Protein AF-A0A8T5MK44-F1 (afdb_monomer)

Sequence (328 aa):
MARIKKEEKKNNTLLLVLVGIMVFGTVAGGLLFQSPQDDQALLTTPPPLTLGPQEEIVTIKHNPSNTTLVTTAGYQTITYDNNSIYIDSNHPLVGSTLIFDIQVTNITRENFTGDMKNMTVEAGDVVEVNYTGRLAGGEVFDTSRHEIAINDSIPKVSWFNMRQLYQPLAFIAGAGMMIQGFDEAARGMKINETKTVEILPEEGYGLHNSSLLQAMPITQSWQKGMELKKYIELTKDAFKGRFGDINITKGAIFNVPGTNFNASIYYDAGDLVVVEMLPGQGDVVRFYEYPWDSTVVSVLPGQINLKHNLESGDVIQFEGLPWNSTVL

Radius of gyration: 31.27 Å; Cα contacts (8 Å, |Δi|>4): 600; chains: 1; bounding box: 87×40×74 Å

Structure (mmCIF, N/CA/C/O backbone):
data_AF-A0A8T5MK44-F1
#
_entry.id   AF-A0A8T5MK44-F1
#
loop_
_atom_site.group_PDB
_atom_site.id
_atom_site.type_symbol
_atom_site.label_atom_id
_atom_site.label_alt_id
_atom_site.label_comp_id
_atom_site.label_asym_id
_atom_site.label_entity_id
_atom_site.label_seq_id
_atom_site.pdbx_PDB_ins_code
_atom_site.Cartn_x
_atom_site.Cartn_y
_atom_site.Cartn_z
_atom_site.occupancy
_atom_site.B_iso_or_equiv
_atom_site.auth_seq_id
_atom_site.auth_comp_id
_atom_site.auth_asym_id
_atom_site.auth_atom_id
_atom_site.pdbx_PDB_model_num
ATOM 1 N N . MET A 1 1 ? -41.333 -13.940 -19.302 1.00 37.53 1 MET A N 1
ATOM 2 C CA . MET A 1 1 ? -40.497 -13.894 -20.522 1.00 37.53 1 MET A CA 1
ATOM 3 C C . MET A 1 1 ? -40.003 -12.470 -20.724 1.00 37.53 1 MET A C 1
ATOM 5 O O . MET A 1 1 ? -40.770 -11.631 -21.168 1.00 37.53 1 MET A O 1
ATOM 9 N N . ALA A 1 2 ? -38.748 -12.194 -20.376 1.00 30.05 2 ALA A N 1
ATOM 10 C CA . ALA A 1 2 ? -38.035 -10.985 -20.779 1.00 30.05 2 ALA A CA 1
ATOM 11 C C . ALA A 1 2 ? -36.562 -11.376 -20.960 1.00 30.05 2 ALA A C 1
ATOM 13 O O . ALA A 1 2 ? -35.968 -12.001 -20.084 1.00 30.05 2 ALA A O 1
ATOM 14 N N . ARG A 1 3 ? -36.042 -11.134 -22.166 1.00 28.48 3 ARG A N 1
ATOM 15 C CA . ARG A 1 3 ? -34.736 -11.587 -22.658 1.00 28.48 3 ARG A CA 1
ATOM 16 C C . ARG A 1 3 ? -33.601 -10.855 -21.942 1.00 28.48 3 ARG A C 1
ATOM 18 O O . ARG A 1 3 ? -33.528 -9.632 -21.997 1.00 28.48 3 ARG A O 1
ATOM 25 N N . ILE A 1 4 ? -32.691 -11.629 -21.360 1.00 29.81 4 ILE A N 1
ATOM 26 C CA . ILE A 1 4 ? -31.394 -11.184 -20.849 1.00 29.81 4 ILE A CA 1
ATOM 27 C C . ILE A 1 4 ? -30.521 -10.807 -22.055 1.00 29.81 4 ILE A C 1
ATOM 29 O O . ILE A 1 4 ? -30.192 -11.665 -22.876 1.00 29.81 4 ILE A O 1
ATOM 33 N N . LYS A 1 5 ? -30.169 -9.523 -22.184 1.00 29.75 5 LYS A N 1
ATOM 34 C CA . LYS A 1 5 ? -29.068 -9.082 -23.046 1.00 29.75 5 LYS A CA 1
ATOM 35 C C . LYS A 1 5 ? -27.764 -9.345 -22.299 1.00 29.75 5 LYS A C 1
ATOM 37 O O . LYS A 1 5 ? -27.553 -8.838 -21.205 1.00 29.75 5 LYS A O 1
ATOM 42 N N . LYS A 1 6 ? -26.929 -10.185 -22.901 1.00 28.94 6 LYS A N 1
ATOM 43 C CA . LYS A 1 6 ? -25.569 -10.501 -22.478 1.00 28.94 6 LYS A CA 1
ATOM 44 C C . LYS A 1 6 ? -24.693 -9.304 -22.859 1.00 28.94 6 LYS A C 1
ATOM 46 O O . LYS A 1 6 ? -24.410 -9.122 -24.038 1.00 28.94 6 LYS A O 1
ATOM 51 N N . GLU A 1 7 ? -24.348 -8.459 -21.894 1.00 27.58 7 GLU A N 1
ATOM 52 C CA . GLU A 1 7 ? -23.297 -7.457 -22.081 1.00 27.58 7 GLU A CA 1
ATOM 53 C C . GLU A 1 7 ? -21.940 -8.168 -22.112 1.00 27.58 7 GLU A C 1
ATOM 55 O O . GLU A 1 7 ? -21.567 -8.906 -21.197 1.00 27.58 7 GLU A O 1
ATOM 60 N N . GLU A 1 8 ? -21.234 -7.995 -23.226 1.00 26.41 8 GLU A N 1
ATOM 61 C CA . GLU A 1 8 ? -19.867 -8.455 -23.424 1.00 26.41 8 GLU A CA 1
ATOM 62 C C . GLU A 1 8 ? -18.912 -7.638 -22.549 1.00 26.41 8 GLU A C 1
ATOM 64 O O . GLU A 1 8 ? -18.738 -6.433 -22.729 1.00 26.41 8 GLU A O 1
ATOM 69 N N . LYS A 1 9 ? -18.244 -8.330 -21.620 1.00 27.92 9 LYS A N 1
ATOM 70 C CA . LYS A 1 9 ? -17.006 -7.878 -20.979 1.00 27.92 9 LYS A CA 1
ATOM 71 C C . LYS A 1 9 ? -15.978 -7.518 -22.060 1.00 27.92 9 LYS A C 1
ATOM 73 O O . LYS A 1 9 ? -15.330 -8.406 -22.610 1.00 27.92 9 LYS A O 1
ATOM 78 N N . LYS A 1 10 ? -15.759 -6.226 -22.311 1.00 28.09 10 LYS A N 1
ATOM 79 C CA . LYS A 1 10 ? -14.493 -5.735 -22.872 1.00 28.09 10 LYS A CA 1
ATOM 80 C C . LYS A 1 10 ? -13.445 -5.712 -21.757 1.00 28.09 10 LYS A C 1
ATOM 82 O O . LYS A 1 10 ? -13.229 -4.689 -21.121 1.00 28.09 10 LYS A O 1
ATOM 87 N N . ASN A 1 11 ? -12.809 -6.857 -21.534 1.00 26.62 11 ASN A N 1
ATOM 88 C CA . ASN A 1 11 ? -11.514 -6.941 -20.865 1.00 26.62 11 ASN A CA 1
ATOM 89 C C . ASN A 1 11 ? -10.448 -7.131 -21.947 1.00 26.62 11 ASN A C 1
ATOM 91 O O . ASN A 1 11 ? -10.512 -8.121 -22.668 1.00 26.62 11 ASN A O 1
ATOM 95 N N . ASN A 1 12 ? -9.514 -6.184 -22.061 1.00 24.98 12 ASN A N 1
ATOM 96 C CA . ASN A 1 12 ? -8.090 -6.431 -22.332 1.00 24.98 12 ASN A CA 1
ATOM 97 C C . ASN A 1 12 ? -7.317 -5.102 -22.263 1.00 24.98 12 ASN A C 1
ATOM 99 O O . ASN A 1 12 ? -6.793 -4.597 -23.250 1.00 24.98 12 ASN A O 1
ATOM 103 N N . THR A 1 13 ? -7.256 -4.537 -21.058 1.00 26.22 13 THR A N 1
ATOM 104 C CA . THR A 1 13 ? -6.128 -3.702 -20.637 1.00 26.22 13 THR A CA 1
ATOM 105 C C . THR A 1 13 ? -5.130 -4.675 -20.023 1.00 26.22 13 THR A C 1
ATOM 107 O O . THR A 1 13 ? -5.439 -5.292 -19.003 1.00 26.22 13 THR A O 1
ATOM 110 N N . LEU A 1 14 ? -3.989 -4.902 -20.677 1.00 23.67 14 LEU A N 1
ATOM 111 C CA . LEU A 1 14 ? -2.951 -5.790 -20.160 1.00 23.67 14 LEU A CA 1
ATOM 112 C C . LEU A 1 14 ? -2.250 -5.078 -18.993 1.00 23.67 14 LEU A C 1
ATOM 114 O O . LEU A 1 14 ? -1.294 -4.335 -19.175 1.00 23.67 14 LEU A O 1
ATOM 118 N N . LEU A 1 15 ? -2.810 -5.261 -17.801 1.00 22.59 15 LEU A N 1
ATOM 119 C CA . LEU A 1 15 ? -2.251 -4.859 -16.521 1.00 22.59 15 LEU A CA 1
ATOM 120 C C . LEU A 1 15 ? -1.328 -5.989 -16.049 1.00 22.59 15 LEU A C 1
ATOM 122 O O . LEU A 1 15 ? -1.809 -7.067 -15.704 1.00 22.59 15 LEU A O 1
ATOM 126 N N . LEU A 1 16 ? -0.018 -5.750 -16.019 1.00 21.80 16 LEU A N 1
ATOM 127 C CA . LEU A 1 16 ? 0.905 -6.553 -15.219 1.00 21.80 16 LEU A CA 1
ATOM 128 C C . LEU A 1 16 ? 1.545 -5.629 -14.181 1.00 21.80 16 LEU A C 1
ATOM 130 O O . LEU A 1 16 ? 2.657 -5.144 -14.343 1.00 21.80 16 LEU A O 1
ATOM 134 N N . VAL A 1 17 ? 0.790 -5.348 -13.120 1.00 22.89 17 VAL A N 1
ATOM 135 C CA . VAL A 1 17 ? 1.335 -4.798 -11.879 1.00 22.89 17 VAL A CA 1
ATOM 136 C C . VAL A 1 17 ? 1.386 -5.952 -10.893 1.00 22.89 17 VAL A C 1
ATOM 138 O O . VAL A 1 17 ? 0.354 -6.394 -10.394 1.00 22.89 17 VAL A O 1
ATOM 141 N N . LEU A 1 18 ? 2.588 -6.451 -10.630 1.00 21.48 18 LEU A N 1
ATOM 142 C CA . LEU A 1 18 ? 2.898 -7.165 -9.401 1.00 21.48 18 LEU A CA 1
ATOM 143 C C . LEU A 1 18 ? 4.346 -6.860 -9.037 1.00 21.48 18 LEU A C 1
ATOM 145 O O . LEU A 1 18 ? 5.271 -7.098 -9.808 1.00 21.48 18 LEU A O 1
ATOM 149 N N . VAL A 1 19 ? 4.470 -6.273 -7.851 1.00 22.73 19 VAL A N 1
ATOM 150 C CA . VAL A 1 19 ? 5.678 -6.006 -7.078 1.00 22.73 19 VAL A CA 1
ATOM 151 C C . VAL A 1 19 ? 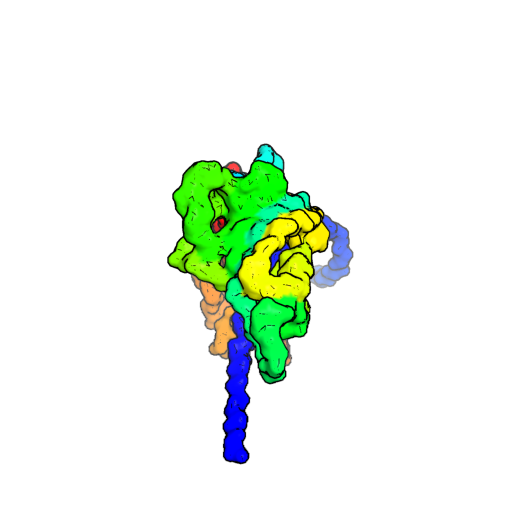6.734 -7.082 -7.326 1.00 22.73 19 VAL A C 1
ATOM 153 O O . VAL A 1 19 ? 6.540 -8.251 -7.004 1.00 22.73 19 VAL A O 1
ATOM 156 N N . GLY A 1 20 ? 7.864 -6.669 -7.885 1.00 23.34 20 GLY A N 1
ATOM 157 C CA . GLY A 1 20 ? 8.993 -7.541 -8.151 1.00 23.34 20 GLY A CA 1
ATOM 158 C C . GLY A 1 20 ? 10.274 -6.741 -8.068 1.00 23.34 20 GLY A C 1
ATOM 159 O O . GLY A 1 20 ? 10.809 -6.313 -9.084 1.00 23.34 20 GLY A O 1
ATOM 160 N N . ILE A 1 21 ? 10.764 -6.549 -6.842 1.00 28.28 21 ILE A N 1
ATOM 161 C CA . ILE A 1 21 ? 12.194 -6.380 -6.588 1.00 28.28 21 ILE A CA 1
ATOM 162 C C . ILE A 1 21 ? 12.906 -7.444 -7.428 1.00 28.28 21 ILE A C 1
ATOM 164 O O . ILE A 1 21 ? 12.779 -8.637 -7.147 1.00 28.28 21 ILE A O 1
ATOM 168 N N . MET A 1 22 ? 13.592 -7.034 -8.495 1.00 24.81 22 MET A N 1
ATOM 169 C CA . MET A 1 22 ? 14.391 -7.962 -9.282 1.00 24.81 22 MET A CA 1
ATOM 170 C C . MET A 1 22 ? 15.581 -8.398 -8.434 1.00 24.81 22 MET A C 1
ATOM 172 O O . MET A 1 22 ? 16.584 -7.704 -8.290 1.00 24.81 22 MET A O 1
ATOM 176 N N . VAL A 1 23 ? 15.431 -9.589 -7.863 1.00 22.73 23 VAL A N 1
ATOM 177 C CA . VAL A 1 23 ? 16.527 -10.475 -7.501 1.00 22.73 23 VAL A CA 1
ATOM 178 C C . VAL A 1 23 ? 17.334 -10.710 -8.779 1.00 22.73 23 VAL A C 1
ATOM 180 O O . VAL A 1 23 ? 16.870 -11.385 -9.697 1.00 22.73 23 VAL A O 1
ATOM 183 N N . PHE A 1 24 ? 18.533 -10.135 -8.861 1.00 28.83 24 PHE A N 1
ATOM 184 C CA . PHE A 1 24 ? 19.489 -10.470 -9.912 1.00 28.83 24 PHE A CA 1
ATOM 185 C C . PHE A 1 24 ? 19.987 -11.900 -9.683 1.00 28.83 24 PHE A C 1
ATOM 187 O O . PHE A 1 24 ? 20.857 -12.155 -8.852 1.00 28.83 24 PHE A O 1
ATOM 194 N N . GLY A 1 25 ? 19.388 -12.844 -10.405 1.00 23.36 25 GLY A N 1
ATOM 195 C CA . GLY A 1 25 ? 19.867 -14.213 -10.524 1.00 23.36 25 GLY A CA 1
ATOM 196 C C . GLY A 1 25 ? 20.946 -14.308 -11.598 1.00 23.36 25 GLY A C 1
ATOM 197 O O . GLY A 1 25 ? 20.678 -14.149 -12.785 1.00 23.36 25 GLY A O 1
ATOM 198 N N . THR A 1 26 ? 22.167 -14.600 -11.168 1.00 28.19 26 THR A N 1
ATOM 199 C CA . THR A 1 26 ? 23.262 -15.138 -11.975 1.00 28.19 26 THR A CA 1
ATOM 200 C C . THR A 1 26 ? 22.808 -16.408 -12.693 1.00 28.19 26 THR A C 1
ATOM 202 O O . THR A 1 26 ? 22.413 -17.355 -12.018 1.00 28.19 26 THR A O 1
ATOM 205 N N . VAL A 1 27 ? 22.961 -16.501 -14.019 1.00 25.61 27 VAL A N 1
ATOM 206 C CA . VAL A 1 27 ? 23.150 -17.804 -14.681 1.00 25.61 27 VAL A CA 1
ATOM 207 C C . VAL A 1 27 ? 24.121 -17.661 -15.852 1.00 25.61 27 VAL A C 1
ATOM 209 O O . VAL A 1 27 ? 23.780 -17.195 -16.935 1.00 25.61 27 VAL A O 1
ATOM 212 N N . ALA A 1 28 ? 25.354 -18.102 -15.609 1.00 27.78 28 ALA A N 1
ATOM 213 C CA . ALA A 1 28 ? 26.248 -18.602 -16.639 1.00 27.78 28 ALA A CA 1
ATOM 214 C C . ALA A 1 28 ? 25.764 -19.997 -17.074 1.00 27.78 28 ALA A C 1
ATOM 216 O O . ALA A 1 28 ? 25.450 -20.828 -16.223 1.00 27.78 28 ALA A O 1
ATOM 217 N N . GLY A 1 29 ? 25.729 -20.276 -18.377 1.00 24.11 29 GLY A N 1
ATOM 218 C CA . GLY A 1 29 ? 25.411 -21.612 -18.890 1.00 24.11 29 GLY A CA 1
ATOM 219 C C . GLY A 1 29 ? 25.114 -21.596 -20.384 1.00 24.11 29 GLY A C 1
ATOM 220 O O . GLY A 1 29 ? 24.000 -21.297 -20.794 1.00 24.11 29 GLY A O 1
ATOM 221 N N . GLY A 1 30 ? 26.137 -21.869 -21.193 1.00 24.28 30 GLY A N 1
ATOM 222 C CA . GLY A 1 30 ? 26.063 -21.810 -22.649 1.00 24.28 30 GLY A CA 1
ATOM 223 C C . GLY A 1 30 ? 25.289 -22.955 -23.301 1.00 24.28 30 GLY A C 1
ATOM 224 O O . GLY A 1 30 ? 25.148 -24.037 -22.742 1.00 24.28 30 GLY A O 1
ATOM 225 N N . LEU A 1 31 ? 24.890 -22.715 -24.549 1.00 25.67 31 LEU A N 1
ATOM 226 C CA . LEU A 1 31 ? 24.680 -23.732 -25.575 1.00 25.67 31 LEU A CA 1
ATOM 227 C C . LEU A 1 31 ? 25.196 -23.155 -26.899 1.00 25.67 31 LEU A C 1
ATOM 229 O O . LEU A 1 31 ? 24.681 -22.165 -27.413 1.00 25.67 31 LEU A O 1
ATOM 233 N N . LEU A 1 32 ? 26.282 -23.753 -27.389 1.00 26.72 32 LEU A N 1
ATOM 234 C CA . LEU A 1 32 ? 26.946 -23.437 -28.650 1.00 26.72 32 LEU A CA 1
ATOM 235 C C . LEU A 1 32 ? 26.115 -23.976 -29.819 1.00 26.72 32 LEU A C 1
ATOM 237 O O . LEU A 1 32 ? 25.867 -25.177 -29.884 1.00 26.72 32 LEU A O 1
ATOM 241 N N . PHE A 1 33 ? 25.786 -23.119 -30.784 1.00 28.41 33 PHE A N 1
ATOM 242 C CA . PHE A 1 33 ? 25.472 -23.540 -32.148 1.00 28.41 33 PHE A CA 1
ATOM 243 C C . PHE A 1 33 ? 26.358 -22.746 -33.113 1.00 28.41 33 PHE A C 1
ATOM 245 O O . PHE A 1 33 ? 26.309 -21.520 -33.157 1.00 28.41 33 PHE A O 1
ATOM 252 N N . GLN A 1 34 ? 27.230 -23.463 -33.827 1.00 25.94 34 GLN A N 1
ATOM 253 C CA . GLN A 1 34 ? 28.143 -22.922 -34.836 1.00 25.94 34 GLN A CA 1
ATOM 254 C C . GLN A 1 34 ? 27.357 -22.481 -36.079 1.00 25.94 34 GLN A C 1
ATOM 256 O O . GLN A 1 34 ? 26.569 -23.266 -36.607 1.00 25.94 34 GLN A O 1
ATOM 261 N N . SER A 1 35 ? 27.607 -21.266 -36.580 1.00 29.44 35 SER A N 1
ATOM 262 C CA . SER A 1 35 ? 27.264 -20.904 -37.961 1.00 29.44 35 SER A CA 1
ATOM 263 C C . SER A 1 35 ? 28.404 -21.302 -38.913 1.00 29.44 35 SER A C 1
ATOM 265 O O . SER A 1 35 ? 29.556 -21.389 -38.474 1.00 29.44 35 SER A O 1
ATOM 267 N N . PRO A 1 36 ? 28.125 -21.548 -40.206 1.00 31.73 36 PRO A N 1
ATOM 268 C CA . PRO A 1 36 ? 29.137 -21.986 -41.162 1.00 31.73 36 PRO A CA 1
ATOM 269 C C . PRO A 1 36 ? 30.132 -20.865 -41.477 1.00 31.73 36 PRO A C 1
ATOM 271 O O . PRO A 1 36 ? 29.754 -19.696 -41.558 1.00 31.73 36 PRO A O 1
ATOM 274 N N . GLN A 1 37 ? 31.395 -21.252 -41.650 1.00 35.59 37 GLN A N 1
ATOM 275 C CA . GLN A 1 37 ? 32.461 -20.395 -42.157 1.00 35.59 37 GLN A CA 1
ATOM 276 C C . GLN A 1 37 ? 32.220 -20.043 -43.623 1.00 35.59 37 GLN A C 1
ATOM 278 O O . GLN A 1 37 ? 31.880 -20.933 -44.394 1.00 35.59 37 GLN A O 1
ATOM 283 N N . ASP A 1 38 ? 32.429 -18.775 -43.973 1.00 30.58 38 ASP A N 1
ATOM 284 C CA . ASP A 1 38 ? 33.263 -18.349 -45.104 1.00 30.58 38 ASP A CA 1
ATOM 285 C C . ASP A 1 38 ? 33.298 -16.814 -45.150 1.00 30.58 38 ASP A C 1
ATOM 287 O O . ASP A 1 38 ? 32.281 -16.171 -45.381 1.00 30.58 38 ASP A O 1
ATOM 291 N N . ASP A 1 39 ? 34.464 -16.233 -44.849 1.00 35.03 39 ASP A N 1
ATOM 292 C CA . ASP A 1 39 ? 35.091 -15.199 -45.685 1.00 35.03 39 ASP A CA 1
ATOM 293 C C . ASP A 1 39 ? 36.430 -14.751 -45.073 1.00 35.03 39 ASP A C 1
ATOM 295 O O . ASP A 1 39 ? 36.519 -14.140 -44.006 1.00 35.03 39 ASP A O 1
ATOM 299 N N . GLN A 1 40 ? 37.511 -15.087 -45.778 1.00 41.12 40 GLN A N 1
ATOM 300 C CA . GLN A 1 40 ? 38.863 -14.592 -45.537 1.00 41.12 40 GLN A CA 1
ATOM 301 C C . GLN A 1 40 ? 38.959 -13.151 -46.057 1.00 41.12 40 GLN A C 1
ATOM 303 O O . GLN A 1 40 ? 39.214 -12.931 -47.240 1.00 41.12 40 GLN A O 1
ATOM 308 N N . ALA A 1 41 ? 38.791 -12.166 -45.175 1.00 36.66 41 ALA A N 1
ATOM 309 C CA . ALA A 1 41 ? 39.053 -10.762 -45.477 1.00 36.66 41 ALA A CA 1
ATOM 310 C C . ALA A 1 41 ? 40.067 -10.167 -44.483 1.00 36.66 41 ALA A C 1
ATOM 312 O O . ALA A 1 41 ? 39.765 -9.933 -43.320 1.00 36.66 41 ALA A O 1
ATOM 313 N N . LEU A 1 42 ? 41.288 -9.970 -44.994 1.00 34.88 42 LEU A N 1
ATOM 314 C CA . LEU A 1 42 ? 42.308 -8.972 -44.639 1.00 34.88 42 LEU A CA 1
ATOM 315 C C . LEU A 1 42 ? 42.459 -8.587 -43.150 1.00 34.88 42 LEU A C 1
ATOM 317 O O . LEU A 1 42 ? 41.696 -7.800 -42.597 1.00 34.88 42 LEU A O 1
ATOM 321 N N . LEU A 1 43 ? 43.567 -9.049 -42.554 1.00 37.06 43 LEU A N 1
ATOM 322 C CA . LEU A 1 43 ? 44.101 -8.603 -41.263 1.00 37.06 43 LEU A CA 1
ATOM 323 C C . LEU A 1 43 ? 44.421 -7.098 -41.267 1.00 37.06 43 LEU A C 1
ATOM 325 O O . LEU A 1 43 ? 45.549 -6.683 -41.531 1.00 37.06 43 LEU A O 1
ATOM 329 N N . THR A 1 44 ? 43.448 -6.279 -40.893 1.00 36.25 44 THR A N 1
ATOM 330 C CA . THR A 1 44 ? 43.719 -5.016 -40.206 1.00 36.25 44 THR A CA 1
ATOM 331 C C . THR A 1 44 ? 43.621 -5.285 -38.714 1.00 36.25 44 THR A C 1
ATOM 333 O O . THR A 1 44 ? 42.642 -5.878 -38.261 1.00 36.25 44 THR A O 1
ATOM 336 N N . THR A 1 45 ? 44.634 -4.889 -37.943 1.00 32.69 45 THR A N 1
ATOM 337 C CA . THR A 1 45 ? 44.584 -4.947 -36.477 1.00 32.69 45 THR A CA 1
ATOM 338 C C . THR A 1 45 ? 43.268 -4.334 -35.998 1.00 32.69 45 THR A C 1
ATOM 340 O O . THR A 1 45 ? 42.977 -3.206 -36.414 1.00 32.69 45 THR A O 1
ATOM 343 N N . PRO A 1 46 ? 42.465 -5.032 -35.172 1.00 39.41 46 PRO A N 1
ATOM 344 C CA . PRO A 1 46 ? 41.253 -4.435 -34.641 1.00 39.41 46 PRO A CA 1
ATOM 345 C C . PRO A 1 46 ? 41.647 -3.148 -33.904 1.00 39.41 46 PRO A C 1
ATOM 347 O O . PRO A 1 46 ? 42.677 -3.139 -33.217 1.00 39.41 46 PRO A O 1
ATOM 350 N N . PRO A 1 47 ? 40.892 -2.048 -34.069 1.00 39.66 47 PRO A N 1
ATOM 351 C CA . PRO A 1 47 ? 41.104 -0.869 -33.246 1.00 39.66 47 PRO A CA 1
ATOM 352 C C . PRO A 1 47 ? 41.062 -1.286 -31.766 1.00 39.66 47 PRO A C 1
ATOM 354 O O . PRO A 1 47 ? 40.394 -2.274 -31.437 1.00 39.66 47 PRO A O 1
ATOM 357 N N . PRO A 1 48 ? 41.777 -0.580 -30.871 1.00 36.72 48 PRO A N 1
ATOM 358 C CA . PRO A 1 48 ? 41.711 -0.875 -29.448 1.00 36.72 48 PRO A CA 1
ATOM 359 C C . PRO A 1 48 ? 40.241 -0.939 -29.043 1.00 36.72 48 PRO A C 1
ATOM 361 O O . PRO A 1 48 ? 39.476 -0.044 -29.407 1.00 36.72 48 PRO A O 1
ATOM 364 N N . LEU A 1 49 ? 39.851 -1.996 -28.330 1.00 37.31 49 LEU A N 1
ATOM 365 C CA . LEU A 1 49 ? 38.550 -2.070 -27.680 1.00 37.31 49 LEU A CA 1
ATOM 366 C C . LEU A 1 49 ? 38.476 -0.892 -26.703 1.00 37.31 49 LEU A C 1
ATOM 368 O O . LEU A 1 49 ? 38.909 -0.984 -25.558 1.00 37.31 49 LEU A O 1
ATOM 372 N N . THR A 1 50 ? 37.970 0.250 -27.163 1.00 44.66 50 THR A N 1
ATOM 373 C CA . THR A 1 50 ? 37.325 1.215 -26.284 1.00 44.66 50 THR A CA 1
ATOM 374 C C . THR A 1 50 ? 36.260 0.422 -25.552 1.00 44.66 50 THR A C 1
ATOM 376 O O . THR A 1 50 ? 35.370 -0.120 -26.212 1.00 44.66 50 THR A O 1
ATOM 379 N N . LEU A 1 51 ? 36.411 0.286 -24.232 1.00 41.66 51 LEU A N 1
ATOM 380 C CA . LEU A 1 51 ? 35.435 -0.353 -23.353 1.00 41.66 51 LEU A CA 1
ATOM 381 C C . LEU A 1 51 ? 34.042 0.088 -23.809 1.00 41.66 51 LEU A C 1
ATOM 383 O O . LEU A 1 51 ? 33.764 1.287 -23.908 1.00 41.66 51 LEU A O 1
ATOM 387 N N . GLY A 1 52 ? 33.225 -0.877 -24.229 1.00 45.81 52 GLY A N 1
ATOM 388 C CA . GLY A 1 52 ? 31.896 -0.573 -24.733 1.00 45.81 52 GLY A CA 1
ATOM 389 C C . GLY A 1 52 ? 31.068 0.130 -23.649 1.00 45.81 52 GLY A C 1
ATOM 390 O O . GLY A 1 52 ? 31.361 -0.007 -22.462 1.00 45.81 52 GLY A O 1
ATOM 391 N N . PRO A 1 53 ? 29.984 0.829 -24.014 1.00 48.34 53 PRO A N 1
ATOM 392 C CA . PRO A 1 53 ? 29.059 1.474 -23.069 1.00 48.34 53 PRO A CA 1
ATOM 393 C C . PRO A 1 53 ? 28.402 0.521 -22.042 1.00 48.34 53 PRO A C 1
ATOM 395 O O . PRO A 1 53 ? 27.621 0.975 -21.213 1.00 48.34 53 PRO A O 1
ATOM 398 N N . GLN A 1 54 ? 28.721 -0.777 -22.087 1.00 52.41 54 GLN A N 1
ATOM 399 C CA . GLN A 1 54 ? 28.237 -1.851 -21.218 1.00 52.41 54 GLN A CA 1
ATOM 400 C C . GLN A 1 54 ? 28.874 -1.886 -19.815 1.00 52.41 54 GLN A C 1
ATOM 402 O O . GLN A 1 54 ? 28.381 -2.623 -18.974 1.00 52.41 54 GLN A O 1
ATOM 407 N N . GLU A 1 55 ? 29.950 -1.137 -19.541 1.00 58.97 55 GLU A N 1
ATOM 408 C CA . GLU A 1 55 ? 30.652 -1.205 -18.238 1.00 58.97 55 GLU A CA 1
ATOM 409 C C . GLU A 1 55 ? 30.412 0.001 -17.314 1.00 58.97 55 GLU A C 1
ATOM 411 O O . GLU A 1 55 ? 30.845 -0.000 -16.160 1.00 58.97 55 GLU A O 1
ATOM 416 N N . GLU A 1 56 ? 29.733 1.050 -17.788 1.00 81.38 56 GLU A N 1
ATOM 417 C CA . GLU A 1 56 ? 29.441 2.219 -16.954 1.00 81.38 56 GLU A CA 1
ATOM 418 C C . GLU A 1 56 ? 28.276 1.890 -16.013 1.00 81.38 56 GLU A C 1
ATOM 420 O O . GLU A 1 56 ? 27.124 1.794 -16.436 1.00 81.38 56 GLU A O 1
ATOM 425 N N . ILE A 1 57 ? 28.581 1.712 -14.728 1.00 88.56 57 ILE A N 1
ATOM 426 C CA . ILE A 1 57 ? 27.581 1.512 -13.679 1.00 88.56 57 ILE A CA 1
ATOM 427 C C . ILE A 1 57 ? 27.187 2.871 -13.115 1.00 88.56 57 ILE A C 1
ATOM 429 O O . ILE A 1 57 ? 28.040 3.650 -12.692 1.00 88.56 57 ILE A O 1
ATOM 433 N N . VAL A 1 58 ? 25.886 3.125 -13.046 1.00 91.75 58 VAL A N 1
ATOM 434 C CA . VAL A 1 58 ? 25.320 4.267 -12.334 1.00 91.75 58 VAL A CA 1
ATOM 435 C C . VAL A 1 58 ? 24.735 3.803 -11.005 1.00 91.75 58 VAL A C 1
ATOM 437 O O . VAL A 1 58 ? 24.108 2.746 -10.926 1.00 91.75 58 VAL A O 1
ATOM 440 N N . THR A 1 59 ? 24.955 4.573 -9.941 1.00 94.94 59 THR A N 1
ATOM 441 C CA . THR A 1 59 ? 24.366 4.277 -8.632 1.00 94.9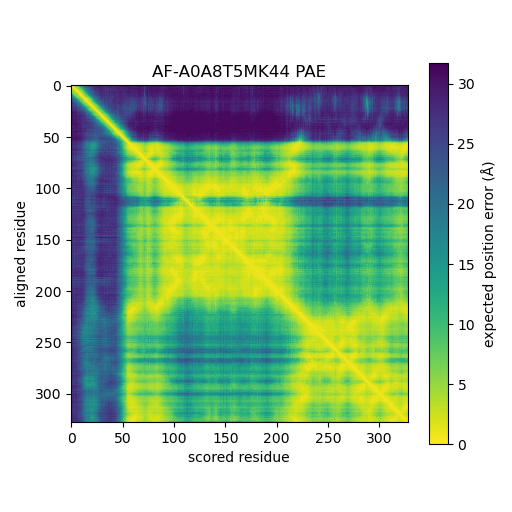4 59 THR A CA 1
ATOM 442 C C . THR A 1 59 ? 23.194 5.209 -8.392 1.00 94.94 59 THR A C 1
ATOM 444 O O . THR A 1 59 ? 23.331 6.421 -8.467 1.00 94.94 59 THR A O 1
ATOM 447 N N . ILE A 1 60 ? 22.035 4.646 -8.082 1.00 95.25 60 ILE A N 1
ATOM 448 C CA . ILE A 1 60 ? 20.833 5.387 -7.715 1.00 95.25 60 ILE A CA 1
ATOM 449 C C . ILE A 1 60 ? 20.614 5.204 -6.219 1.00 95.25 60 ILE A C 1
ATOM 451 O O . ILE A 1 60 ? 20.541 4.076 -5.733 1.00 95.25 60 ILE A O 1
ATOM 455 N N . LYS A 1 61 ? 20.501 6.312 -5.489 1.00 96.62 61 LYS A N 1
ATOM 456 C CA . LYS A 1 61 ? 20.163 6.342 -4.068 1.00 96.62 61 LYS A CA 1
ATOM 457 C C . LYS A 1 61 ? 18.715 6.775 -3.881 1.00 96.62 61 LYS A C 1
ATOM 459 O O . LYS A 1 61 ? 18.344 7.881 -4.252 1.00 96.62 61 LYS A O 1
ATOM 464 N N . HIS A 1 62 ? 17.913 5.927 -3.259 1.00 96.88 62 HIS A N 1
ATOM 465 C CA . HIS A 1 62 ? 16.549 6.233 -2.843 1.00 96.88 62 HIS A CA 1
ATOM 466 C C . HIS A 1 62 ? 16.545 7.202 -1.652 1.00 96.88 62 HIS A C 1
ATOM 468 O O . HIS A 1 62 ? 17.362 7.067 -0.738 1.00 96.88 62 HIS A O 1
ATOM 474 N N . ASN A 1 63 ? 15.608 8.155 -1.635 1.00 96.25 63 ASN A N 1
ATOM 475 C CA . ASN A 1 63 ? 15.466 9.155 -0.570 1.00 96.25 63 ASN A CA 1
ATOM 476 C C . ASN A 1 63 ? 14.106 9.030 0.150 1.00 96.25 63 ASN A C 1
ATOM 478 O O . ASN A 1 63 ? 13.270 9.931 0.035 1.00 96.25 63 ASN A O 1
ATOM 482 N N . PRO A 1 64 ? 13.846 7.916 0.860 1.00 95.44 64 PRO A N 1
ATOM 483 C CA . PRO A 1 64 ? 12.588 7.710 1.570 1.00 95.44 64 PRO A CA 1
ATOM 484 C C . PRO A 1 64 ? 12.420 8.670 2.756 1.00 95.44 64 PRO A C 1
ATOM 486 O O . PRO A 1 64 ? 13.372 9.255 3.275 1.00 95.44 64 PRO A O 1
ATOM 489 N N . SER A 1 65 ? 11.184 8.771 3.233 1.00 93.50 65 SER A N 1
ATOM 490 C CA . SER A 1 65 ? 10.841 9.352 4.528 1.00 93.50 65 SER A CA 1
ATOM 491 C C . SER A 1 65 ? 10.078 8.320 5.355 1.00 93.50 65 SER A C 1
ATOM 493 O O . SER A 1 65 ? 9.378 7.470 4.803 1.00 93.50 65 SER A O 1
ATOM 495 N N . ASN A 1 66 ? 10.214 8.383 6.682 1.00 92.50 66 ASN A N 1
ATOM 496 C CA . ASN A 1 66 ? 9.389 7.555 7.553 1.00 92.50 66 ASN A CA 1
ATOM 497 C C . ASN A 1 66 ? 7.939 8.025 7.422 1.00 92.50 66 ASN A C 1
ATOM 499 O O . ASN A 1 66 ? 7.642 9.184 7.719 1.00 92.50 66 ASN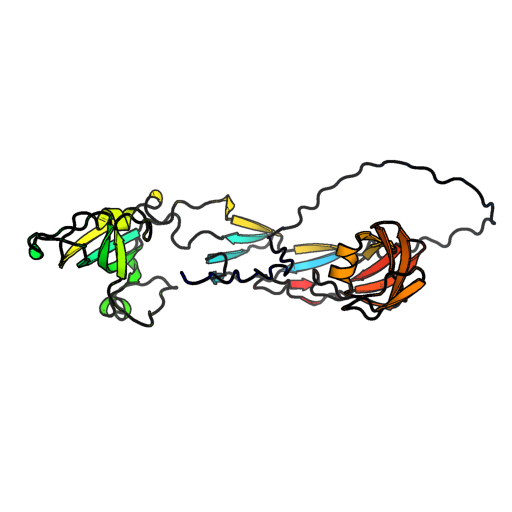 A O 1
ATOM 503 N N . THR A 1 67 ? 7.055 7.155 6.946 1.00 88.94 67 THR A N 1
ATOM 504 C CA . THR A 1 67 ? 5.662 7.517 6.665 1.00 88.94 67 THR A CA 1
ATOM 505 C C . THR A 1 67 ? 4.753 6.295 6.686 1.00 88.94 67 THR A C 1
ATOM 507 O O . THR A 1 67 ? 5.212 5.177 6.469 1.00 88.94 67 THR A O 1
ATOM 510 N N . THR A 1 68 ? 3.456 6.506 6.901 1.00 87.19 68 THR A N 1
ATOM 511 C CA . THR A 1 68 ? 2.423 5.483 6.712 1.00 87.19 68 THR A CA 1
ATOM 512 C C . THR A 1 68 ? 1.441 5.962 5.653 1.00 87.19 68 THR A C 1
ATOM 514 O O . THR A 1 68 ? 0.885 7.056 5.750 1.00 87.19 68 THR 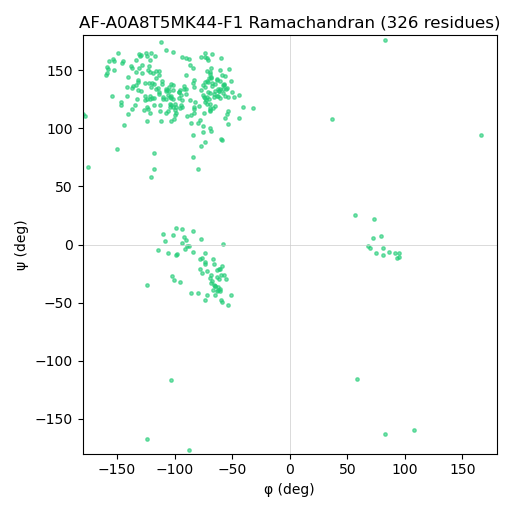A O 1
ATOM 517 N N . LEU A 1 69 ? 1.227 5.137 4.636 1.00 84.69 69 LEU A N 1
ATOM 518 C CA . LEU A 1 69 ? 0.377 5.416 3.488 1.00 84.69 69 LEU A CA 1
ATOM 519 C C . LEU A 1 69 ? -0.827 4.483 3.484 1.00 84.69 69 LEU A C 1
ATOM 521 O O . LEU A 1 69 ? -0.739 3.335 3.915 1.00 84.69 69 LEU A O 1
ATOM 525 N N . VAL A 1 70 ? -1.941 4.968 2.943 1.00 82.44 70 VAL A N 1
ATOM 526 C CA . VAL A 1 70 ? -3.096 4.136 2.598 1.00 82.44 70 VAL A CA 1
ATOM 527 C C . VAL A 1 70 ? -3.117 3.998 1.083 1.00 82.44 70 VAL A C 1
ATOM 529 O O . VAL A 1 70 ? -3.280 4.981 0.364 1.00 82.44 70 VAL A O 1
ATOM 532 N N . THR A 1 71 ? -2.917 2.779 0.601 1.00 76.75 71 THR A N 1
ATOM 533 C CA . THR A 1 71 ? -2.896 2.434 -0.824 1.00 76.75 71 THR A CA 1
ATOM 534 C C . THR A 1 71 ? -4.105 1.567 -1.175 1.00 76.75 71 THR A C 1
ATOM 536 O O . THR A 1 71 ? -4.839 1.111 -0.299 1.00 76.75 71 THR A O 1
ATOM 539 N N . THR A 1 72 ? -4.301 1.271 -2.461 1.00 73.94 72 THR A N 1
ATOM 540 C CA . THR A 1 72 ? -5.292 0.275 -2.903 1.00 73.94 72 THR A CA 1
ATOM 541 C C . THR A 1 72 ? -5.017 -1.131 -2.359 1.00 73.94 72 THR A C 1
ATOM 543 O O . THR A 1 72 ? -5.942 -1.935 -2.285 1.00 73.94 72 THR A O 1
ATOM 546 N N . ALA A 1 73 ? -3.776 -1.422 -1.953 1.00 69.25 73 ALA A N 1
ATOM 547 C CA . ALA A 1 73 ? -3.379 -2.674 -1.312 1.00 69.25 73 ALA A CA 1
ATOM 548 C C . ALA A 1 73 ? -3.517 -2.648 0.226 1.00 69.25 73 ALA A C 1
ATOM 550 O O . ALA A 1 73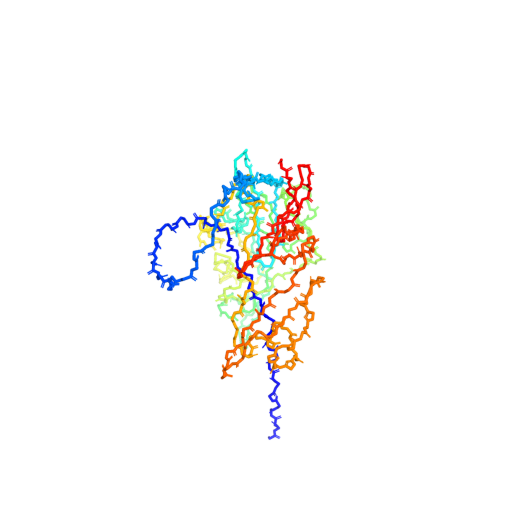 ? -3.244 -3.655 0.873 1.00 69.25 73 ALA A O 1
ATOM 551 N N . GLY A 1 74 ? -3.943 -1.524 0.815 1.00 81.31 74 GLY A N 1
ATOM 552 C CA . GLY A 1 74 ? -4.048 -1.332 2.263 1.00 81.31 74 GLY A CA 1
ATOM 553 C C . GLY A 1 74 ? -2.979 -0.395 2.828 1.00 81.31 74 GLY A C 1
ATOM 554 O O . GLY A 1 74 ? -2.410 0.433 2.108 1.00 81.31 74 GLY A O 1
ATOM 555 N N . TYR A 1 75 ? -2.742 -0.498 4.136 1.00 83.94 75 TYR A N 1
ATOM 556 C CA . TYR A 1 75 ? -1.741 0.304 4.838 1.00 83.94 75 TYR A CA 1
ATOM 557 C C . TYR A 1 75 ? -0.322 -0.130 4.466 1.00 83.94 75 TYR A C 1
ATOM 559 O O . TYR A 1 75 ? -0.046 -1.320 4.365 1.00 83.94 75 TYR A O 1
ATOM 567 N N . GLN A 1 76 ? 0.577 0.837 4.298 1.00 88.50 76 GLN A N 1
ATOM 568 C CA . GLN A 1 76 ? 2.009 0.603 4.128 1.00 88.50 76 GLN A CA 1
ATOM 569 C C . GLN A 1 76 ? 2.797 1.566 5.006 1.00 88.50 76 GLN A C 1
ATOM 571 O O . GLN A 1 76 ? 2.695 2.779 4.834 1.00 88.50 76 GLN A O 1
ATOM 576 N N . THR A 1 77 ? 3.596 1.040 5.925 1.00 90.50 77 THR A N 1
ATOM 577 C CA . THR A 1 77 ? 4.539 1.819 6.725 1.00 90.50 77 THR A CA 1
ATOM 578 C C . THR A 1 77 ? 5.929 1.692 6.131 1.00 90.50 77 THR A C 1
ATOM 580 O O . THR A 1 77 ? 6.475 0.600 6.012 1.00 90.50 77 THR A O 1
ATOM 583 N N . ILE A 1 78 ? 6.504 2.828 5.764 1.00 93.06 78 ILE A N 1
ATOM 584 C CA . ILE A 1 78 ? 7.854 2.931 5.236 1.00 93.06 78 ILE A CA 1
ATOM 585 C C . ILE A 1 78 ? 8.752 3.411 6.359 1.00 93.06 78 ILE A C 1
ATOM 587 O O . ILE A 1 78 ? 8.503 4.451 6.970 1.00 93.06 78 ILE A O 1
ATOM 591 N N . THR A 1 79 ? 9.808 2.652 6.610 1.00 94.88 79 THR A N 1
ATOM 592 C CA . THR A 1 79 ? 10.922 3.067 7.461 1.00 94.88 79 THR A CA 1
ATOM 593 C C . THR A 1 79 ? 12.232 2.813 6.735 1.00 94.88 79 THR A C 1
ATOM 595 O O . THR A 1 79 ? 12.266 2.083 5.746 1.00 94.88 79 THR A O 1
ATOM 598 N N . TYR A 1 80 ? 13.320 3.434 7.171 1.00 96.69 80 TYR A N 1
ATOM 599 C CA . TYR A 1 80 ? 14.619 3.214 6.549 1.00 96.69 80 TYR A CA 1
ATOM 600 C C . TYR A 1 80 ? 15.763 3.443 7.530 1.00 96.69 80 TYR A C 1
ATOM 602 O O . TYR A 1 80 ? 15.626 4.146 8.533 1.00 96.69 80 TYR A O 1
ATOM 610 N N . ASP A 1 81 ? 16.902 2.848 7.205 1.00 94.88 81 ASP A N 1
ATOM 611 C CA . ASP A 1 81 ? 18.190 3.101 7.835 1.00 94.88 81 ASP A CA 1
ATOM 612 C C . ASP A 1 81 ? 19.225 3.505 6.768 1.00 94.88 81 ASP A C 1
ATOM 614 O O . ASP A 1 81 ? 18.885 3.833 5.630 1.00 94.88 81 ASP A O 1
ATOM 618 N N . ASN A 1 82 ? 20.509 3.518 7.126 1.00 92.44 82 ASN A N 1
ATOM 619 C CA . ASN A 1 82 ? 21.577 3.914 6.206 1.00 92.44 82 ASN A CA 1
ATOM 620 C C . ASN A 1 82 ? 21.784 2.950 5.025 1.00 92.44 82 ASN A C 1
ATOM 622 O O . ASN A 1 82 ? 22.526 3.288 4.105 1.00 92.44 82 ASN A O 1
ATOM 626 N N . ASN A 1 83 ? 21.186 1.761 5.061 1.00 93.56 83 ASN A N 1
ATOM 627 C CA . ASN A 1 83 ? 21.443 0.661 4.141 1.00 93.56 83 ASN A CA 1
ATOM 628 C C . ASN A 1 83 ? 20.178 0.168 3.435 1.00 93.56 83 ASN A C 1
ATOM 630 O O . ASN A 1 83 ? 20.256 -0.232 2.272 1.00 93.56 83 ASN A O 1
ATOM 634 N N . SER A 1 84 ? 19.037 0.184 4.121 1.00 95.94 84 SER A N 1
ATOM 635 C CA . SER A 1 84 ? 17.806 -0.454 3.661 1.00 95.94 84 SER A CA 1
ATOM 636 C C . SER A 1 84 ? 16.577 0.413 3.895 1.00 95.94 84 SER A C 1
ATOM 638 O O . SER A 1 84 ? 16.502 1.200 4.835 1.00 95.94 84 SER A O 1
ATOM 640 N N . ILE A 1 85 ? 15.588 0.203 3.036 1.00 96.06 85 ILE A N 1
ATOM 641 C CA . ILE A 1 85 ? 14.218 0.683 3.166 1.00 96.06 85 ILE A CA 1
ATOM 642 C C . ILE A 1 85 ? 13.356 -0.526 3.502 1.00 96.06 85 ILE A C 1
ATOM 644 O O . ILE A 1 85 ? 13.452 -1.559 2.836 1.00 96.06 85 ILE A O 1
ATOM 648 N N . TYR A 1 86 ? 12.510 -0.382 4.508 1.00 94.56 86 TYR A N 1
ATOM 649 C CA . TYR A 1 86 ? 11.552 -1.379 4.947 1.00 94.56 86 TYR A CA 1
ATOM 650 C C . TYR A 1 86 ? 10.150 -0.893 4.604 1.00 94.56 86 TYR A C 1
ATOM 652 O O . TYR A 1 86 ? 9.756 0.206 4.993 1.00 94.56 86 TYR A O 1
ATOM 660 N N . ILE A 1 87 ? 9.408 -1.720 3.880 1.00 92.69 87 ILE A N 1
ATOM 661 C CA . ILE A 1 87 ? 8.012 -1.499 3.525 1.00 92.69 87 ILE A CA 1
ATOM 662 C C . ILE A 1 87 ? 7.207 -2.554 4.274 1.00 92.69 87 ILE A C 1
ATOM 664 O O . ILE A 1 87 ? 7.249 -3.737 3.938 1.00 92.69 87 ILE A O 1
ATOM 668 N N . ASP A 1 88 ? 6.507 -2.125 5.314 1.00 92.50 88 ASP A N 1
ATOM 669 C CA . ASP A 1 88 ? 5.652 -2.972 6.132 1.00 92.50 88 ASP A CA 1
ATOM 670 C C . ASP A 1 88 ? 4.190 -2.794 5.709 1.00 92.50 88 ASP A C 1
ATOM 672 O O . ASP A 1 88 ? 3.606 -1.731 5.911 1.00 92.50 88 ASP A O 1
ATOM 676 N N . SER A 1 89 ? 3.600 -3.829 5.110 1.00 91.75 89 SER A N 1
ATOM 677 C CA . SER A 1 89 ? 2.195 -3.823 4.671 1.00 91.75 89 SER A CA 1
ATOM 678 C C . SER A 1 89 ? 1.225 -4.404 5.709 1.00 91.75 89 SER A C 1
ATOM 680 O O . SER A 1 89 ? 0.082 -4.728 5.384 1.00 91.75 89 SER A O 1
ATOM 682 N N . ASN A 1 90 ? 1.666 -4.596 6.955 1.00 91.19 90 ASN A N 1
ATOM 683 C CA . ASN A 1 90 ? 0.783 -5.015 8.035 1.00 91.19 90 ASN A CA 1
ATOM 684 C C . ASN A 1 90 ? -0.218 -3.906 8.404 1.00 91.19 90 ASN A C 1
ATOM 686 O O . ASN A 1 90 ? 0.050 -2.708 8.282 1.00 91.19 90 ASN A O 1
ATOM 690 N N . HIS A 1 91 ? -1.384 -4.310 8.916 1.00 87.75 91 HIS A N 1
ATOM 691 C CA . HIS A 1 91 ? -2.337 -3.364 9.490 1.00 87.75 91 HIS A CA 1
ATOM 692 C C . HIS A 1 91 ? -1.692 -2.617 10.683 1.00 87.75 91 HIS A C 1
ATOM 694 O O . HIS A 1 91 ? -1.026 -3.258 11.491 1.00 87.75 91 HIS A O 1
ATOM 700 N N . PRO A 1 92 ? -1.919 -1.305 10.888 1.00 86.81 92 PRO A N 1
ATOM 701 C CA . PRO A 1 92 ? -1.268 -0.545 11.967 1.00 86.81 92 PRO A CA 1
ATOM 702 C C . PRO A 1 92 ? -1.533 -1.063 13.390 1.00 86.81 92 PRO A C 1
ATOM 704 O O . PRO A 1 92 ? -0.815 -0.716 14.320 1.00 86.81 92 PRO A O 1
ATOM 707 N N . LEU A 1 93 ? -2.583 -1.872 13.560 1.00 91.81 93 LEU A N 1
ATOM 708 C CA . LEU A 1 93 ? -2.992 -2.472 14.834 1.00 91.81 93 LEU A CA 1
ATOM 709 C C . LEU A 1 93 ? -2.577 -3.951 14.986 1.00 91.81 93 LEU A C 1
ATOM 711 O O . LEU A 1 93 ? -3.017 -4.592 15.940 1.00 91.81 93 LEU A O 1
ATOM 715 N N . VAL A 1 94 ? -1.770 -4.524 14.076 1.00 92.50 94 VAL A N 1
ATOM 716 C CA . VAL A 1 94 ? -1.266 -5.901 14.268 1.00 92.50 94 VAL A CA 1
ATOM 717 C C . VAL A 1 94 ? -0.460 -6.014 15.563 1.00 92.50 94 VAL A C 1
ATOM 719 O O . VAL A 1 94 ? 0.217 -5.074 15.979 1.00 92.50 94 VAL A O 1
ATOM 722 N N . GLY A 1 95 ? -0.537 -7.170 16.220 1.00 93.50 95 GLY A N 1
ATOM 723 C CA . GLY A 1 95 ? 0.176 -7.446 17.471 1.00 93.50 95 GLY A CA 1
ATOM 724 C C . GLY A 1 95 ? -0.310 -6.643 18.683 1.00 93.50 95 GLY A C 1
ATOM 725 O O . GLY A 1 95 ? 0.206 -6.843 19.779 1.00 93.50 95 GLY A O 1
ATOM 726 N N . SER A 1 96 ? -1.293 -5.755 18.513 1.00 94.75 96 SER A N 1
ATOM 727 C CA . SER A 1 96 ? -1.825 -4.926 19.592 1.00 94.75 96 SER A CA 1
ATOM 728 C C . SER A 1 96 ? -3.013 -5.598 20.270 1.00 94.75 96 SER A C 1
ATOM 730 O O . SER A 1 96 ? -3.941 -6.049 19.600 1.00 94.75 96 SER A O 1
ATOM 732 N N . THR A 1 97 ? -3.016 -5.597 21.601 1.00 96.38 97 THR A N 1
ATOM 733 C CA . THR A 1 97 ? -4.230 -5.845 22.384 1.00 96.38 97 THR A CA 1
ATOM 734 C C . THR A 1 97 ? -5.119 -4.607 22.333 1.00 96.38 97 THR A C 1
ATOM 736 O O . THR A 1 97 ? -4.662 -3.491 22.610 1.00 96.38 97 THR A O 1
ATOM 739 N N . LEU A 1 98 ? -6.388 -4.800 21.983 1.00 98.06 98 LEU A N 1
ATOM 740 C CA . LEU A 1 98 ? -7.363 -3.727 21.815 1.00 98.06 98 LEU A CA 1
ATOM 741 C C . LEU A 1 98 ? -8.418 -3.788 22.913 1.00 98.06 98 LEU A C 1
ATOM 743 O O . LEU A 1 98 ? -8.903 -4.857 23.263 1.00 98.06 98 LEU A O 1
ATOM 747 N N . ILE A 1 99 ? -8.821 -2.629 23.417 1.00 98.38 99 ILE A N 1
ATOM 748 C CA . ILE A 1 99 ? -9.901 -2.505 24.392 1.00 98.38 99 ILE A CA 1
ATOM 749 C C . ILE A 1 99 ? -11.063 -1.790 23.718 1.00 98.38 99 ILE A C 1
ATOM 751 O O . ILE A 1 99 ? -10.925 -0.638 23.303 1.00 98.38 99 ILE A O 1
ATOM 755 N N . PHE A 1 100 ? -12.217 -2.443 23.646 1.00 98.50 100 PHE A N 1
ATOM 756 C CA . PHE A 1 100 ? -13.435 -1.850 23.104 1.00 98.50 100 PHE A CA 1
ATOM 757 C C . PHE A 1 100 ? -14.489 -1.673 24.183 1.00 98.50 100 PHE A C 1
ATOM 759 O O . PHE A 1 100 ? -14.844 -2.635 24.854 1.00 98.50 100 PHE A O 1
ATOM 766 N N . ASP A 1 101 ? -15.049 -0.468 24.283 1.00 98.44 101 ASP A N 1
ATOM 767 C CA . ASP A 1 101 ? -16.402 -0.304 24.816 1.00 98.44 101 ASP A CA 1
ATOM 768 C C . ASP A 1 101 ? -17.378 -0.486 23.663 1.00 98.44 101 ASP A C 1
ATOM 770 O O . ASP A 1 101 ? -17.278 0.229 22.666 1.00 98.44 101 ASP A O 1
ATOM 774 N N . ILE A 1 102 ? -18.321 -1.409 23.804 1.00 98.50 102 ILE A N 1
ATOM 775 C CA . ILE A 1 102 ? -19.363 -1.695 22.820 1.00 98.50 102 ILE A CA 1
ATOM 776 C C . ILE A 1 102 ? -20.703 -1.474 23.505 1.00 98.50 102 ILE A C 1
ATOM 778 O O . ILE A 1 102 ? -20.949 -2.032 24.570 1.00 98.50 102 ILE A O 1
ATOM 782 N N . GLN A 1 103 ? -21.572 -0.671 22.905 1.00 98.50 103 GLN A N 1
ATOM 783 C CA . GLN A 1 103 ? -22.942 -0.465 23.351 1.00 98.50 103 GLN A CA 1
ATOM 784 C C . GLN A 1 103 ? -23.899 -0.793 22.211 1.00 98.50 103 GLN A C 1
ATOM 786 O O . GLN A 1 103 ? -23.892 -0.097 21.199 1.00 98.50 103 GLN A O 1
ATOM 791 N N . VAL A 1 104 ? -24.765 -1.789 22.388 1.00 98.12 104 VAL A N 1
ATOM 792 C CA . VAL A 1 104 ? -25.796 -2.111 21.388 1.00 98.12 104 VAL A CA 1
ATOM 793 C C . VAL A 1 104 ? -26.889 -1.050 21.428 1.00 98.12 104 VAL A C 1
ATOM 795 O O . VAL A 1 104 ? -27.509 -0.829 22.466 1.00 98.12 104 VAL A O 1
ATOM 798 N N . THR A 1 105 ? -27.142 -0.393 20.300 1.00 97.56 105 THR A N 1
ATOM 799 C CA . THR A 1 105 ? -28.194 0.624 20.166 1.00 97.56 105 THR A CA 1
ATOM 800 C C . THR A 1 105 ? -29.441 0.074 19.490 1.00 97.56 105 THR A C 1
ATOM 802 O O . THR A 1 105 ? -30.540 0.523 19.807 1.00 97.56 105 THR A O 1
ATOM 805 N N . ASN A 1 106 ? -29.291 -0.904 18.595 1.00 97.00 106 ASN A N 1
ATOM 806 C CA . ASN A 1 106 ? -30.405 -1.521 17.883 1.00 97.00 106 ASN A CA 1
ATOM 807 C C . ASN A 1 106 ? -30.081 -2.966 17.474 1.00 97.00 106 ASN A C 1
ATOM 809 O O . ASN A 1 106 ? -28.925 -3.294 17.205 1.00 97.00 106 ASN A O 1
ATOM 813 N N . ILE A 1 107 ? -31.113 -3.809 17.396 1.00 97.19 107 ILE A N 1
ATOM 814 C CA . ILE A 1 107 ? -31.041 -5.168 16.847 1.00 97.19 107 ILE A CA 1
ATOM 815 C C . ILE A 1 107 ? -32.222 -5.338 15.892 1.00 97.19 107 ILE A C 1
ATOM 817 O O . ILE A 1 107 ? -33.374 -5.144 16.280 1.00 97.19 107 ILE A O 1
ATOM 821 N N . THR A 1 108 ? -31.940 -5.717 14.648 1.00 95.50 108 THR A N 1
ATOM 822 C CA . THR A 1 108 ? -32.950 -5.998 13.625 1.00 95.50 108 THR A CA 1
ATOM 823 C C . THR A 1 108 ? -32.844 -7.456 13.186 1.00 95.50 108 THR A C 1
ATOM 825 O O . THR A 1 108 ? -31.817 -7.878 12.657 1.00 95.50 108 THR A O 1
ATOM 828 N N . ARG A 1 109 ? -33.934 -8.209 13.377 1.00 94.12 109 ARG A N 1
ATOM 829 C CA . ARG A 1 109 ? -34.088 -9.612 12.965 1.00 94.12 109 ARG A CA 1
ATOM 830 C C . ARG A 1 109 ? -35.406 -9.795 12.231 1.00 94.12 109 ARG A C 1
ATOM 832 O O . ARG A 1 109 ? -36.453 -9.349 12.706 1.00 94.12 109 ARG A O 1
ATOM 839 N N . GLU A 1 110 ? -35.373 -10.475 11.092 1.00 88.38 110 GLU A N 1
ATOM 840 C CA . GLU A 1 110 ? -36.594 -10.781 10.348 1.00 88.38 110 GLU A CA 1
ATOM 841 C C . GLU A 1 110 ? -37.512 -11.723 11.139 1.00 88.38 110 GLU A C 1
ATOM 843 O O . GLU A 1 110 ? -37.065 -12.701 11.738 1.00 88.38 110 GLU A O 1
ATOM 848 N N . ASN A 1 111 ? -38.818 -11.440 11.110 1.00 86.62 111 ASN A N 1
ATOM 849 C CA . ASN A 1 111 ? -39.870 -12.261 11.724 1.00 86.62 111 ASN A CA 1
ATOM 850 C C . ASN A 1 111 ? -39.709 -12.516 13.235 1.00 86.62 111 ASN A C 1
ATOM 852 O O . ASN A 1 111 ? -40.227 -13.507 13.753 1.00 86.62 111 ASN A O 1
ATOM 856 N N . PHE A 1 112 ? -39.024 -11.633 13.967 1.00 85.19 112 PHE A N 1
ATOM 857 C CA . PHE A 1 112 ? -38.945 -11.747 15.420 1.00 85.19 112 PHE A CA 1
ATOM 858 C C . PHE A 1 112 ? -40.308 -11.454 16.068 1.00 85.19 112 PHE A C 1
ATOM 860 O O . PHE A 1 112 ? -40.868 -10.372 15.913 1.00 85.19 112 PHE A O 1
ATOM 867 N N . THR A 1 113 ? -40.843 -12.425 16.812 1.00 83.31 113 THR A N 1
ATOM 868 C CA . THR A 1 113 ? -42.136 -12.321 17.518 1.00 83.31 113 THR A CA 1
ATOM 869 C C . THR A 1 113 ? -41.985 -12.245 19.042 1.00 83.31 113 THR A C 1
ATOM 871 O O . THR A 1 113 ? -42.971 -12.389 19.764 1.00 83.31 113 THR A O 1
ATOM 874 N N . GLY A 1 114 ? -40.754 -12.101 19.545 1.00 83.38 114 GLY A N 1
ATOM 875 C CA . GLY A 1 114 ? -40.449 -12.049 20.974 1.00 83.38 114 GLY A CA 1
ATOM 876 C C . GLY A 1 114 ? -40.533 -10.642 21.572 1.00 83.38 114 GLY A C 1
ATOM 877 O O . GLY A 1 114 ? -40.865 -9.666 20.903 1.00 83.38 114 GLY A O 1
ATOM 878 N N . ASP A 1 115 ? -40.204 -10.529 22.860 1.00 85.62 115 ASP A N 1
ATOM 879 C CA . ASP A 1 115 ? -40.097 -9.236 23.539 1.00 85.62 115 ASP A CA 1
ATOM 880 C C . ASP A 1 115 ? -38.810 -8.509 23.124 1.00 85.62 115 ASP A C 1
ATOM 882 O O . ASP A 1 115 ? -37.706 -8.925 23.480 1.00 85.62 115 ASP A O 1
ATOM 886 N N . MET A 1 116 ? -38.965 -7.387 22.417 1.00 81.75 116 MET A N 1
ATOM 887 C CA . MET A 1 116 ? -37.863 -6.537 21.952 1.00 81.75 116 MET A CA 1
ATOM 888 C C . MET A 1 116 ? -36.934 -6.079 23.086 1.00 81.75 116 MET A C 1
ATOM 890 O O . MET A 1 116 ? -35.742 -5.899 22.859 1.00 81.75 116 MET A O 1
ATOM 894 N N . LYS A 1 117 ? -37.433 -5.917 24.323 1.00 79.50 117 LYS A N 1
ATOM 895 C CA . LYS A 1 117 ? -36.591 -5.509 25.465 1.00 79.50 117 LYS A CA 1
ATOM 896 C C . LYS A 1 117 ? -35.645 -6.606 25.944 1.00 79.50 117 LYS A C 1
ATOM 898 O O . LYS A 1 117 ? -34.653 -6.313 26.606 1.00 79.50 117 LYS A O 1
ATOM 903 N N . ASN A 1 118 ? -35.970 -7.860 25.648 1.00 86.62 118 ASN A N 1
ATOM 904 C CA . ASN A 1 118 ? -35.182 -9.026 26.028 1.00 86.62 118 ASN A CA 1
ATOM 905 C C . ASN A 1 118 ? -34.469 -9.671 24.843 1.00 86.62 118 ASN A C 1
ATOM 907 O O . ASN A 1 118 ? -33.795 -10.682 25.030 1.00 86.62 118 ASN A O 1
ATOM 911 N N . MET A 1 119 ? -34.598 -9.079 23.656 1.00 93.25 119 MET A N 1
ATOM 912 C CA . MET A 1 119 ? -33.879 -9.503 22.471 1.00 93.25 119 MET A CA 1
ATOM 913 C C . MET A 1 119 ? -32.372 -9.368 22.695 1.00 93.25 119 MET A C 1
ATOM 915 O O . MET A 1 119 ? -31.884 -8.339 23.168 1.00 93.25 119 MET A O 1
ATOM 919 N N . THR A 1 120 ? -31.654 -10.431 22.357 1.00 96.56 120 THR A N 1
ATOM 920 C CA . THR A 1 120 ? -30.197 -10.507 22.407 1.00 96.56 120 THR A CA 1
ATOM 921 C C . THR A 1 120 ? -29.646 -10.707 21.009 1.00 96.56 120 THR A C 1
ATOM 923 O O . THR A 1 120 ? -30.285 -11.371 20.192 1.00 96.56 120 THR A O 1
ATOM 926 N N . VAL A 1 121 ? -28.449 -10.185 20.763 1.00 97.50 121 VAL A N 1
ATOM 927 C CA . VAL A 1 121 ? -27.745 -10.353 19.488 1.00 97.50 121 VAL A CA 1
ATOM 928 C C . VAL A 1 121 ? -27.474 -11.834 19.207 1.00 97.50 121 VAL A C 1
ATOM 930 O O . VAL A 1 121 ? -26.835 -12.517 20.014 1.00 97.50 121 VAL A O 1
ATOM 933 N N . GLU A 1 122 ? -27.905 -12.310 18.041 1.00 96.88 122 GLU A N 1
ATOM 934 C CA . GLU A 1 122 ? -27.595 -13.631 17.484 1.00 96.88 122 GLU A CA 1
ATOM 935 C C . GLU A 1 122 ? -26.961 -13.503 16.092 1.00 96.88 122 GLU A C 1
ATOM 937 O O . GLU A 1 122 ? -27.048 -12.466 15.436 1.00 96.88 122 GLU A O 1
ATOM 942 N N . ALA A 1 123 ? -26.307 -14.572 15.630 1.00 96.75 123 ALA A N 1
ATOM 943 C CA . ALA A 1 123 ? -25.716 -14.594 14.296 1.00 96.75 123 ALA A CA 1
ATOM 944 C C . ALA A 1 123 ? -26.792 -14.395 13.213 1.00 96.75 123 ALA A C 1
ATOM 946 O O . ALA A 1 123 ? -27.840 -15.039 13.244 1.00 96.75 123 ALA A O 1
ATOM 947 N N . GLY A 1 124 ? -26.507 -13.526 12.243 1.00 96.44 124 GLY A N 1
ATOM 948 C CA . GLY A 1 124 ? -27.432 -13.127 11.182 1.00 96.44 124 GLY A CA 1
ATOM 949 C C . GLY A 1 124 ? -28.254 -11.872 11.488 1.00 96.44 124 GLY A C 1
ATOM 950 O O . GLY A 1 124 ? -28.850 -11.320 10.564 1.00 96.44 124 GLY A O 1
ATOM 951 N N . ASP A 1 125 ? -28.256 -11.381 12.730 1.00 97.56 125 ASP A N 1
ATOM 952 C CA . ASP A 1 125 ? -28.891 -10.104 13.058 1.00 97.56 125 ASP A CA 1
ATOM 953 C C . ASP A 1 125 ? -28.136 -8.934 12.439 1.00 97.56 125 ASP A C 1
ATOM 955 O O . ASP A 1 125 ? -26.904 -8.909 12.439 1.00 97.56 125 ASP A O 1
ATOM 959 N N . VAL A 1 126 ? -28.876 -7.912 12.006 1.00 97.69 126 VAL A N 1
ATOM 960 C CA . VAL A 1 126 ? -28.295 -6.587 11.778 1.00 97.69 126 VAL A CA 1
ATOM 961 C C . VAL A 1 126 ? -28.249 -5.869 13.123 1.00 97.69 126 VAL A C 1
ATOM 963 O O . VAL A 1 126 ? -29.287 -5.609 13.735 1.00 97.69 126 VAL A O 1
ATOM 966 N N . VAL A 1 127 ? -27.044 -5.554 13.585 1.00 97.62 127 VAL A N 1
ATOM 967 C CA . VAL A 1 127 ? -26.788 -4.927 14.882 1.00 97.62 127 VAL A CA 1
ATOM 968 C C . VAL A 1 127 ? -26.216 -3.542 14.655 1.00 97.62 127 VAL A C 1
ATOM 970 O O . VAL A 1 127 ? -25.299 -3.376 13.854 1.00 97.62 127 VAL A O 1
ATOM 973 N N . GLU A 1 128 ? -26.724 -2.559 15.389 1.00 98.38 128 GLU A N 1
ATOM 974 C CA . GLU A 1 128 ? -26.116 -1.236 15.475 1.00 98.38 128 GLU A CA 1
ATOM 975 C C . GLU A 1 128 ? -25.455 -1.062 16.837 1.00 98.38 128 GLU A C 1
ATOM 977 O O . GLU A 1 128 ? -26.060 -1.360 17.874 1.00 98.38 128 GLU A O 1
ATOM 982 N N . VAL A 1 129 ? -24.220 -0.562 16.841 1.00 98.44 129 VAL A N 1
ATOM 983 C CA . VAL A 1 129 ? -23.453 -0.335 18.065 1.00 98.44 129 VAL A CA 1
ATOM 984 C C . VAL A 1 129 ? -22.825 1.048 18.100 1.00 98.44 129 VAL A C 1
ATOM 986 O O . VAL A 1 129 ? -22.255 1.523 17.119 1.00 98.44 129 VAL A O 1
ATOM 989 N N . ASN A 1 130 ? -22.851 1.674 19.272 1.00 98.62 130 ASN A N 1
ATOM 990 C CA . ASN A 1 130 ? -21.867 2.690 19.598 1.00 98.62 130 ASN A CA 1
ATOM 991 C C . ASN A 1 130 ? -20.606 2.024 20.138 1.00 98.62 130 ASN A C 1
ATOM 993 O O . ASN A 1 130 ? -20.704 1.102 20.944 1.00 98.62 130 ASN A O 1
ATOM 997 N N . TYR A 1 131 ? -19.431 2.503 19.739 1.00 98.50 131 TYR A N 1
ATOM 998 C CA . TYR A 1 131 ? -18.179 1.941 20.225 1.00 98.50 131 TYR A CA 1
ATOM 999 C C . TYR A 1 131 ? -17.068 2.971 20.406 1.00 98.50 131 TYR A C 1
ATOM 1001 O O . TYR A 1 131 ? -17.051 4.033 19.778 1.00 98.50 131 TYR A O 1
ATOM 1009 N N . THR A 1 132 ? -16.104 2.605 21.245 1.00 98.62 132 THR A N 1
ATOM 1010 C CA . THR A 1 132 ? -14.816 3.288 21.385 1.00 98.62 132 THR A CA 1
ATOM 1011 C C . THR A 1 132 ? -13.721 2.236 21.477 1.00 98.62 132 THR A C 1
ATOM 1013 O O . THR A 1 132 ? -13.709 1.458 22.427 1.00 98.62 132 THR A O 1
ATOM 1016 N N . GLY A 1 133 ? -12.817 2.219 20.498 1.00 98.25 133 GLY A N 1
ATOM 1017 C CA . GLY A 1 133 ? -11.636 1.359 20.471 1.00 98.25 133 GLY A CA 1
ATOM 1018 C C . GLY A 1 133 ? -10.403 2.089 21.001 1.00 98.25 133 GLY A C 1
ATOM 1019 O O . GLY A 1 133 ? -10.117 3.224 20.602 1.00 98.25 133 GLY A O 1
ATOM 1020 N N . ARG A 1 134 ? -9.675 1.439 21.911 1.00 98.06 134 ARG A N 1
ATOM 1021 C CA . ARG A 1 134 ? -8.463 1.951 22.561 1.00 98.06 134 ARG A CA 1
ATOM 1022 C C . ARG A 1 134 ? -7.328 0.937 22.524 1.00 98.06 134 ARG A C 1
ATOM 1024 O O . ARG A 1 134 ? -7.569 -0.267 22.525 1.00 98.06 134 ARG A O 1
ATOM 1031 N N . LEU A 1 135 ? -6.096 1.431 22.526 1.00 97.56 135 LEU A N 1
ATOM 1032 C CA . LEU A 1 135 ? -4.920 0.615 22.829 1.00 97.56 135 LEU A CA 1
ATOM 1033 C C . LEU A 1 135 ? -4.867 0.310 24.335 1.00 97.56 135 LEU A C 1
ATOM 1035 O O . LEU A 1 135 ? -5.517 0.988 25.133 1.00 97.56 135 LEU A O 1
ATOM 1039 N N . ALA A 1 136 ? -4.056 -0.669 24.742 1.00 93.69 136 ALA A N 1
ATOM 1040 C CA . ALA A 1 136 ? -3.855 -1.004 26.158 1.00 93.69 136 ALA A CA 1
ATOM 1041 C C . ALA A 1 136 ? -3.359 0.186 27.015 1.00 93.69 136 ALA A C 1
ATOM 1043 O O . ALA A 1 136 ? -3.641 0.240 28.210 1.00 93.69 136 ALA A O 1
ATOM 1044 N N . GLY A 1 137 ? -2.670 1.161 26.407 1.00 93.56 137 GLY A N 1
ATOM 1045 C CA . GLY A 1 137 ? -2.255 2.416 27.052 1.00 93.56 137 GLY A CA 1
ATOM 1046 C C . GLY A 1 137 ? -3.391 3.422 27.292 1.00 93.56 137 GLY A C 1
ATOM 1047 O O . GLY A 1 137 ? -3.202 4.415 27.994 1.00 93.56 137 GLY A O 1
ATOM 1048 N N . GLY A 1 138 ? -4.591 3.150 26.768 1.00 95.50 138 GLY A N 1
ATOM 1049 C CA . GLY A 1 138 ? -5.786 3.979 26.910 1.00 95.50 138 GLY A CA 1
ATOM 1050 C C . GLY A 1 138 ? -6.022 4.955 25.757 1.00 95.50 138 GLY A C 1
ATOM 1051 O O . GLY A 1 138 ? -7.092 5.566 25.706 1.00 95.50 138 GLY A O 1
ATOM 1052 N N . GLU A 1 139 ? -5.084 5.093 24.815 1.00 97.94 139 GLU A N 1
ATOM 1053 C CA . GLU A 1 139 ? -5.245 5.968 23.655 1.00 97.94 139 GLU A CA 1
ATOM 1054 C C . GLU A 1 139 ? -6.358 5.472 22.730 1.00 97.94 139 GLU A C 1
ATOM 1056 O O . GLU A 1 139 ? -6.350 4.327 22.273 1.00 97.94 139 GLU A O 1
ATOM 1061 N N . VAL A 1 140 ? -7.310 6.351 22.415 1.00 98.38 140 VAL A N 1
ATOM 1062 C CA . VAL A 1 140 ? -8.382 6.078 21.453 1.00 98.38 140 VAL A CA 1
ATOM 1063 C C . VAL A 1 140 ? -7.812 6.092 20.039 1.00 98.38 140 VAL A C 1
ATOM 1065 O O . VAL A 1 140 ? -7.208 7.083 19.618 1.00 98.38 140 VAL A O 1
ATOM 1068 N N . PHE A 1 141 ? -8.041 5.010 19.294 1.00 96.25 141 PHE A N 1
ATOM 1069 C CA . PHE A 1 141 ? -7.708 4.936 17.869 1.00 96.25 141 PHE A CA 1
ATOM 1070 C C . PHE A 1 141 ? -8.929 5.116 16.966 1.00 96.25 141 PHE A C 1
ATOM 1072 O O . PHE A 1 141 ? -8.780 5.599 15.848 1.00 96.25 141 PHE A O 1
ATOM 1079 N N . ASP A 1 142 ? -10.128 4.775 17.446 1.00 97.06 142 ASP A N 1
ATOM 1080 C CA . ASP A 1 142 ? -11.369 4.945 16.693 1.00 97.06 142 ASP A CA 1
ATOM 1081 C C . ASP A 1 142 ? -12.595 4.998 17.620 1.00 97.06 142 ASP A C 1
ATOM 1083 O O . ASP A 1 142 ? -12.606 4.418 18.708 1.00 97.06 142 ASP A O 1
ATOM 1087 N N . THR A 1 143 ? -13.645 5.702 17.203 1.00 98.31 143 THR A N 1
ATOM 1088 C CA . THR A 1 143 ? -14.909 5.778 17.945 1.00 98.31 143 THR A CA 1
ATOM 1089 C C . THR A 1 143 ? -16.071 6.200 17.050 1.00 98.31 143 THR A C 1
ATOM 1091 O O . THR A 1 143 ? -15.920 7.040 16.162 1.00 98.31 143 THR A O 1
ATOM 1094 N N . SER A 1 144 ? -17.262 5.665 17.323 1.00 98.19 144 SER A N 1
ATOM 1095 C CA . SER A 1 144 ? -18.517 6.151 16.735 1.00 98.19 144 SER A CA 1
ATOM 1096 C C . SER A 1 144 ? -19.115 7.345 17.491 1.00 98.19 144 SER A C 1
ATOM 1098 O O . SER A 1 144 ? -20.102 7.921 17.038 1.00 98.19 144 SER A O 1
ATOM 1100 N N . ARG A 1 145 ? -18.540 7.721 18.641 1.00 98.25 145 ARG A N 1
ATOM 1101 C CA . ARG A 1 145 ? -19.080 8.716 19.573 1.00 98.25 145 ARG A CA 1
ATOM 1102 C C . ARG A 1 145 ? -18.417 10.077 19.399 1.00 98.25 145 ARG A C 1
ATOM 1104 O O . ARG A 1 145 ? -17.227 10.243 19.677 1.00 98.25 145 ARG A O 1
ATOM 1111 N N . HIS A 1 146 ? -19.199 11.071 18.982 1.00 98.12 146 HIS A N 1
ATOM 1112 C CA . HIS A 1 146 ? -18.694 12.423 18.739 1.00 98.12 146 HIS A CA 1
ATOM 1113 C C . HIS A 1 146 ? -18.104 13.051 20.007 1.00 98.12 146 HIS A C 1
ATOM 1115 O O . HIS A 1 146 ? -17.040 13.662 19.961 1.00 98.12 146 HIS A O 1
ATOM 1121 N N . GLU A 1 147 ? -18.753 12.835 21.151 1.00 98.06 147 GLU A N 1
ATOM 1122 C CA . GLU A 1 147 ? -18.350 13.354 22.456 1.00 98.06 147 GLU A CA 1
ATOM 1123 C C . GLU A 1 147 ? -16.994 12.816 22.933 1.00 98.06 147 GLU A C 1
ATOM 1125 O O . GLU A 1 147 ? -16.287 13.507 23.659 1.00 98.06 147 GLU A O 1
ATOM 1130 N N . ILE A 1 148 ? -16.596 11.616 22.501 1.00 98.12 148 ILE A N 1
ATOM 1131 C CA . ILE A 1 148 ? -15.266 11.056 22.779 1.00 98.12 148 ILE A CA 1
ATOM 1132 C C . ILE A 1 148 ? -14.229 11.666 21.831 1.00 98.12 148 ILE A C 1
ATOM 1134 O O . ILE A 1 148 ? -13.123 12.028 22.247 1.00 98.12 148 ILE A O 1
ATOM 1138 N N . ALA A 1 149 ? -14.599 11.814 20.558 1.00 97.81 149 ALA A N 1
ATOM 1139 C CA . ALA A 1 149 ? -13.720 12.335 19.523 1.00 97.81 149 ALA A CA 1
ATOM 1140 C C . ALA A 1 149 ? -13.310 13.798 19.751 1.00 97.81 149 ALA A C 1
ATOM 1142 O O . ALA A 1 149 ? -12.167 14.143 19.480 1.00 97.81 149 ALA A O 1
ATOM 1143 N N . ILE A 1 150 ? -14.194 14.645 20.286 1.00 97.69 150 ILE A N 1
ATOM 1144 C CA . ILE A 1 150 ? -13.887 16.066 20.551 1.00 97.69 150 ILE A CA 1
ATOM 1145 C C . ILE A 1 150 ? -13.318 16.334 21.951 1.00 97.69 150 ILE A C 1
ATOM 1147 O O . ILE A 1 150 ? -13.016 17.475 22.283 1.00 97.69 150 ILE A O 1
ATOM 1151 N N . ASN A 1 151 ? -13.224 15.316 22.810 1.00 97.88 151 ASN A N 1
ATOM 1152 C CA . ASN A 1 151 ? -12.764 15.505 24.181 1.00 97.88 151 ASN A CA 1
ATOM 1153 C C . ASN A 1 151 ? -11.234 15.444 24.260 1.00 97.88 151 ASN A C 1
ATOM 1155 O O . ASN A 1 151 ? -10.651 14.359 24.231 1.00 97.88 151 ASN A O 1
ATOM 1159 N N . ASP A 1 152 ? -10.593 16.600 24.415 1.00 96.19 152 ASP A N 1
ATOM 1160 C CA . ASP A 1 152 ? -9.132 16.737 24.504 1.00 96.19 152 ASP A CA 1
ATOM 1161 C C . ASP A 1 152 ? -8.517 16.094 25.758 1.00 96.19 152 ASP A C 1
ATOM 1163 O O . ASP A 1 152 ? -7.317 15.839 25.798 1.00 96.19 152 ASP A O 1
ATOM 1167 N N . SER A 1 153 ? -9.325 15.786 26.779 1.00 97.56 153 SER A N 1
ATOM 1168 C CA . SER A 1 153 ? -8.849 15.070 27.973 1.00 97.56 153 SER A CA 1
ATOM 1169 C C . SER A 1 153 ? -8.695 13.563 27.743 1.00 97.56 153 SER A C 1
ATOM 1171 O O . SER A 1 153 ? -8.109 12.877 28.577 1.00 97.56 153 SER A O 1
ATOM 1173 N N . ILE A 1 154 ? -9.233 13.031 26.639 1.00 97.56 154 ILE A N 1
ATOM 1174 C CA . ILE A 1 154 ? -9.098 11.619 26.270 1.00 97.56 154 ILE A CA 1
ATOM 1175 C C . ILE A 1 154 ? -7.918 11.483 25.303 1.00 97.56 154 ILE A C 1
ATOM 1177 O O . ILE A 1 154 ? -8.002 12.032 24.194 1.00 97.56 154 ILE A O 1
ATOM 1181 N N . PRO A 1 155 ? -6.853 10.742 25.673 1.00 97.44 155 PRO A N 1
ATOM 1182 C CA . PRO A 1 155 ? -5.695 10.571 24.812 1.00 97.44 155 PRO A CA 1
ATOM 1183 C C . PRO A 1 155 ? -6.094 9.846 23.528 1.00 97.44 155 PRO A C 1
ATOM 1185 O O . PRO A 1 155 ? -6.931 8.941 23.531 1.00 97.44 155 PRO A O 1
ATOM 1188 N N . LYS A 1 156 ? -5.494 10.263 22.418 1.00 97.62 156 LYS A N 1
ATOM 1189 C CA . LYS A 1 156 ? -5.735 9.723 21.081 1.00 97.62 156 LYS A CA 1
ATOM 1190 C C . LYS A 1 156 ? -4.403 9.356 20.458 1.00 97.62 156 LYS A C 1
ATOM 1192 O O . LYS A 1 156 ? -3.399 10.020 20.713 1.00 97.62 156 LYS A O 1
ATOM 1197 N N . VAL A 1 157 ? -4.405 8.320 19.629 1.00 94.12 157 VAL A N 1
ATOM 1198 C CA . VAL A 1 157 ? -3.240 8.004 18.796 1.00 94.12 157 VAL A CA 1
ATOM 1199 C C . VAL A 1 157 ? -2.940 9.180 17.861 1.00 94.12 157 VAL A C 1
ATOM 1201 O O . VAL A 1 157 ? -3.849 9.905 17.454 1.00 94.12 157 VAL A O 1
ATOM 1204 N N . SER A 1 158 ? -1.672 9.378 17.497 1.00 89.56 158 SER A N 1
ATOM 1205 C CA . SER A 1 158 ? -1.252 10.522 16.668 1.00 89.56 158 SER A CA 1
ATOM 1206 C C . SER A 1 158 ? -1.893 10.540 15.275 1.00 89.56 158 SER A C 1
ATOM 1208 O O . SER A 1 158 ? -1.977 11.594 14.652 1.00 89.56 158 SER A O 1
ATOM 1210 N N . TRP A 1 159 ? -2.375 9.388 14.804 1.00 85.56 159 TRP A N 1
ATOM 1211 C CA . TRP A 1 159 ? -3.100 9.211 13.544 1.00 85.56 159 TRP A CA 1
ATOM 1212 C C . TRP A 1 159 ? -4.630 9.161 13.706 1.00 85.56 159 TRP A C 1
ATOM 1214 O O . TRP A 1 159 ? -5.330 8.741 12.780 1.00 85.56 159 TRP A O 1
ATOM 1224 N N . PHE A 1 160 ? -5.177 9.553 14.862 1.00 93.25 160 PHE A N 1
ATOM 1225 C CA . PHE A 1 160 ? -6.624 9.669 15.035 1.00 93.25 160 PHE A CA 1
ATOM 1226 C C . PHE A 1 160 ? -7.167 10.746 14.093 1.00 93.25 160 PHE A C 1
ATOM 1228 O O . PHE A 1 160 ? -6.701 11.884 14.099 1.00 93.25 160 PHE A O 1
ATOM 1235 N N . ASN A 1 161 ? -8.181 10.395 13.307 1.00 90.81 161 ASN A N 1
ATOM 1236 C CA . ASN A 1 161 ? -8.811 11.311 12.367 1.00 90.81 161 ASN A CA 1
ATOM 1237 C C . ASN A 1 161 ? -10.280 11.516 12.720 1.00 90.81 161 ASN A C 1
ATOM 1239 O O . ASN A 1 161 ? -11.005 10.566 13.018 1.00 90.81 161 ASN A O 1
ATOM 1243 N N . MET A 1 162 ? -10.732 12.768 12.636 1.00 95.38 162 MET A N 1
ATOM 1244 C CA . MET A 1 162 ? -12.140 13.093 12.827 1.00 95.38 162 MET A CA 1
ATOM 1245 C C . MET A 1 162 ? -12.979 12.476 11.708 1.00 95.38 162 MET A C 1
ATOM 1247 O O . MET A 1 162 ? -12.707 12.673 10.523 1.00 95.38 162 MET A O 1
ATOM 1251 N N . ARG A 1 163 ? -14.040 11.762 12.086 1.00 93.69 163 ARG A N 1
ATOM 1252 C CA . ARG A 1 163 ? -15.030 11.261 11.131 1.00 93.69 163 ARG A CA 1
ATOM 1253 C C . ARG A 1 163 ? -15.833 12.416 10.547 1.00 93.69 163 ARG A C 1
ATOM 1255 O O . ARG A 1 163 ? -16.122 13.394 11.234 1.00 93.69 163 ARG A O 1
ATOM 1262 N N . GLN A 1 164 ? -16.264 12.254 9.298 1.00 93.69 164 GLN A N 1
ATOM 1263 C CA . GLN A 1 164 ? -17.230 13.168 8.681 1.00 93.69 164 GLN A CA 1
ATOM 1264 C C . GLN A 1 164 ? -18.596 13.101 9.376 1.00 93.69 164 GLN A C 1
ATOM 1266 O O . GLN A 1 164 ? -19.275 14.116 9.499 1.00 93.69 164 GLN A O 1
ATOM 1271 N N . LEU A 1 165 ? -18.986 11.908 9.840 1.00 94.56 165 LEU A N 1
ATOM 1272 C CA . LEU A 1 165 ? -20.240 11.661 10.542 1.00 94.56 165 LEU A CA 1
ATOM 1273 C C . LEU A 1 165 ? -20.031 10.650 11.675 1.00 94.56 165 LEU A C 1
ATOM 1275 O O . LEU A 1 165 ? -19.387 9.615 11.488 1.00 94.56 165 LEU A O 1
ATOM 1279 N N . TYR A 1 166 ? -20.605 10.956 12.837 1.00 97.69 166 TYR A N 1
ATOM 1280 C CA . TYR A 1 166 ? -20.619 10.099 14.019 1.00 97.69 166 TYR A CA 1
ATOM 1281 C C . TYR A 1 166 ? -22.024 9.528 14.203 1.00 97.69 166 TYR A C 1
ATOM 1283 O O . TYR A 1 166 ? -22.971 10.269 14.459 1.00 97.69 166 TYR A O 1
ATOM 1291 N N . GLN A 1 167 ? -22.151 8.218 14.026 1.00 97.25 167 GLN A N 1
ATOM 1292 C CA . GLN A 1 167 ? -23.393 7.461 14.167 1.00 97.25 167 GLN A CA 1
ATOM 1293 C C . GLN A 1 167 ? -23.059 6.012 14.543 1.00 97.25 167 GLN A C 1
ATOM 1295 O O . GLN A 1 167 ? -21.928 5.584 14.277 1.00 97.25 167 GLN A O 1
ATOM 1300 N N . PRO A 1 168 ? -24.007 5.254 15.124 1.00 98.00 168 PRO A N 1
ATOM 1301 C CA . PRO A 1 168 ? -23.807 3.839 15.399 1.00 98.00 168 PRO A CA 1
ATOM 1302 C C . PRO A 1 168 ? -23.315 3.071 14.167 1.00 98.00 168 PRO A C 1
ATOM 1304 O O . PRO A 1 168 ? -23.744 3.318 13.038 1.00 98.00 168 PRO A O 1
ATOM 1307 N N . LEU A 1 169 ? -22.393 2.141 14.393 1.00 97.56 169 LEU A N 1
ATOM 1308 C CA . LEU A 1 169 ? -21.885 1.239 13.371 1.00 97.56 169 LEU A CA 1
ATOM 1309 C C . LEU A 1 169 ? -22.853 0.071 13.205 1.00 97.56 169 LEU A C 1
ATOM 1311 O O . LEU A 1 169 ? -23.110 -0.644 14.169 1.00 97.56 169 LEU A O 1
ATOM 1315 N N . ALA A 1 170 ? -23.348 -0.128 11.985 1.00 97.56 170 ALA A N 1
ATOM 1316 C CA . ALA A 1 170 ? -24.187 -1.264 11.630 1.00 97.56 170 ALA A CA 1
ATOM 1317 C C . ALA A 1 170 ? -23.352 -2.400 11.023 1.00 97.56 170 ALA A C 1
ATOM 1319 O O . ALA A 1 170 ? -22.555 -2.162 10.113 1.00 97.56 170 ALA A O 1
ATOM 1320 N N . PHE A 1 171 ? -23.559 -3.632 11.483 1.00 97.75 171 PHE A N 1
ATOM 1321 C CA . PHE A 1 171 ? -22.948 -4.835 10.910 1.00 97.75 171 PHE A CA 1
ATOM 1322 C C . PHE A 1 171 ? -23.862 -6.053 11.082 1.00 97.75 171 PHE A C 1
ATOM 1324 O O . PHE A 1 171 ? -24.817 -6.016 11.858 1.00 97.75 171 PHE A O 1
ATOM 1331 N N . ILE A 1 172 ? -23.578 -7.131 10.347 1.00 97.88 172 ILE A N 1
ATOM 1332 C CA . ILE A 1 172 ? -24.275 -8.411 10.514 1.00 97.88 172 ILE A CA 1
ATOM 1333 C C . ILE A 1 172 ? -23.465 -9.277 11.478 1.00 97.88 172 ILE A C 1
ATOM 1335 O O . ILE A 1 172 ? -22.318 -9.623 11.180 1.00 97.88 172 ILE A O 1
ATOM 1339 N N . ALA A 1 173 ? -24.054 -9.633 12.617 1.00 97.75 173 ALA A N 1
ATOM 1340 C CA . ALA A 1 173 ? -23.385 -10.454 13.621 1.00 97.75 173 ALA A CA 1
ATOM 1341 C C . ALA A 1 173 ? -23.045 -11.844 13.060 1.00 97.75 173 ALA A C 1
ATOM 1343 O O . ALA A 1 173 ? -23.874 -12.499 12.423 1.00 97.75 173 ALA A O 1
ATOM 1344 N N . GLY A 1 174 ? -21.819 -12.307 13.288 1.00 96.38 174 GLY A N 1
ATOM 1345 C CA . GLY A 1 174 ? -21.299 -13.583 12.800 1.00 96.38 174 GLY A CA 1
ATOM 1346 C C . GLY A 1 174 ? -20.999 -13.637 11.298 1.00 96.38 174 GLY A C 1
ATOM 1347 O O . GLY A 1 174 ? -20.665 -14.710 10.799 1.00 96.38 174 GLY A O 1
ATOM 1348 N N . ALA A 1 175 ? -21.110 -12.526 10.560 1.00 96.81 175 ALA A N 1
ATOM 1349 C CA . ALA A 1 175 ? -20.842 -12.495 9.118 1.00 96.81 175 ALA A CA 1
ATOM 1350 C C . ALA A 1 175 ? -19.365 -12.238 8.763 1.00 96.81 175 ALA A C 1
ATOM 1352 O O . ALA A 1 175 ? -19.025 -12.192 7.581 1.00 96.81 175 ALA A O 1
ATOM 1353 N N . GLY A 1 176 ? -18.489 -12.038 9.758 1.00 94.62 176 GLY A N 1
ATOM 1354 C CA . GLY A 1 176 ? -17.069 -11.740 9.533 1.00 94.62 176 GLY A CA 1
ATOM 1355 C C . GLY A 1 176 ? -16.807 -10.322 9.013 1.00 94.62 176 GLY A C 1
ATOM 1356 O O . GLY A 1 176 ? -15.781 -10.070 8.389 1.00 94.62 176 GLY A O 1
ATOM 1357 N N . MET A 1 177 ? -17.745 -9.394 9.238 1.00 95.38 177 MET A N 1
ATOM 1358 C CA . MET A 1 177 ? -17.588 -7.974 8.885 1.00 95.38 177 MET A CA 1
ATOM 1359 C C . MET A 1 177 ? -16.717 -7.205 9.886 1.00 95.38 177 MET A C 1
ATOM 1361 O O . MET A 1 177 ? -16.198 -6.140 9.560 1.00 95.38 177 MET A O 1
ATOM 1365 N N . MET A 1 178 ? -16.588 -7.734 11.102 1.00 96.19 178 MET A N 1
ATOM 1366 C CA . MET A 1 178 ? -15.815 -7.165 12.201 1.00 96.19 178 MET A CA 1
ATOM 1367 C C . MET A 1 178 ? -14.678 -8.119 12.574 1.00 96.19 178 MET A C 1
ATOM 1369 O O . MET A 1 178 ? -14.728 -9.306 12.251 1.00 96.19 178 MET A O 1
ATOM 1373 N N . ILE A 1 179 ? -13.668 -7.609 13.285 1.00 96.75 179 ILE A N 1
ATOM 1374 C CA . ILE A 1 179 ? -12.658 -8.466 13.922 1.00 96.75 179 ILE A CA 1
ATOM 1375 C C . ILE A 1 179 ? -13.341 -9.471 14.858 1.00 96.75 179 ILE A C 1
ATOM 1377 O O . ILE A 1 179 ? -14.355 -9.145 15.486 1.00 96.75 179 ILE A O 1
ATOM 1381 N N . GLN A 1 180 ? -12.786 -10.679 14.948 1.00 97.56 180 GLN A N 1
ATOM 1382 C CA . GLN A 1 180 ? -13.429 -11.815 15.608 1.00 97.56 180 GLN A CA 1
ATOM 1383 C C . GLN A 1 180 ? -13.854 -11.479 17.042 1.00 97.56 180 GLN A C 1
ATOM 1385 O O . GLN A 1 180 ? -15.028 -11.615 17.374 1.00 97.56 180 GLN A O 1
ATOM 1390 N N . GLY A 1 181 ? -12.947 -10.952 17.869 1.00 97.62 181 GLY A N 1
ATOM 1391 C CA . GLY A 1 181 ? -13.248 -10.642 19.269 1.00 97.62 181 GLY A CA 1
ATOM 1392 C C . GLY A 1 181 ? -14.358 -9.598 19.444 1.00 97.62 181 GLY A C 1
ATOM 1393 O O . GLY A 1 181 ? -15.116 -9.660 20.409 1.00 97.62 181 GLY A O 1
ATOM 1394 N N . PHE A 1 182 ? -14.517 -8.669 18.493 1.00 98.25 182 PHE A N 1
ATOM 1395 C CA . PHE A 1 182 ? -15.567 -7.647 18.546 1.00 98.25 182 PHE A CA 1
ATOM 1396 C C . PHE A 1 182 ? -16.935 -8.259 18.243 1.00 98.25 182 PHE A C 1
ATOM 1398 O O . PHE A 1 182 ? -17.898 -8.022 18.973 1.00 98.25 182 PHE A O 1
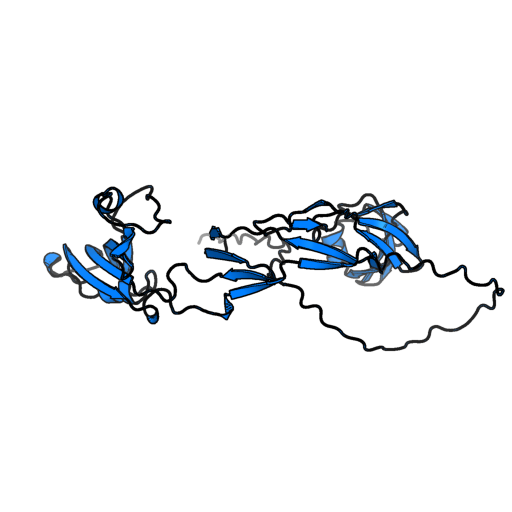ATOM 1405 N N . ASP A 1 183 ? -17.011 -9.052 17.170 1.00 97.62 183 ASP A N 1
ATOM 1406 C CA . ASP A 1 183 ? -18.232 -9.759 16.776 1.00 97.62 183 ASP A CA 1
ATOM 1407 C C . ASP A 1 183 ? -18.677 -10.700 17.907 1.00 97.62 183 ASP A C 1
ATOM 1409 O O . ASP A 1 183 ? -19.813 -10.652 18.382 1.00 97.62 183 ASP A O 1
ATOM 1413 N N . GLU A 1 184 ? -17.736 -11.479 18.447 1.00 97.69 184 GLU A N 1
ATOM 1414 C CA . GLU A 1 184 ? -18.006 -12.398 19.546 1.00 97.69 184 GLU A CA 1
ATOM 1415 C C . GLU A 1 184 ? -18.460 -11.695 20.827 1.00 97.69 184 GLU A C 1
ATOM 1417 O O . GLU A 1 184 ? -19.385 -12.181 21.481 1.00 97.69 184 GLU A O 1
ATOM 1422 N N . ALA A 1 185 ? -17.873 -10.544 21.164 1.00 97.50 185 ALA A N 1
ATOM 1423 C CA . ALA A 1 185 ? -18.263 -9.764 22.333 1.00 97.50 185 ALA A CA 1
ATOM 1424 C C . ALA A 1 185 ? -19.687 -9.204 22.229 1.00 97.50 185 ALA A C 1
ATOM 1426 O O . ALA A 1 185 ? -20.387 -9.141 23.247 1.00 97.50 185 ALA A O 1
ATOM 1427 N N . ALA A 1 186 ? -20.113 -8.819 21.021 1.00 97.38 186 ALA A N 1
ATOM 1428 C CA . ALA A 1 186 ? -21.455 -8.311 20.761 1.00 97.38 186 ALA A CA 1
ATOM 1429 C C . ALA A 1 186 ? -22.532 -9.400 20.897 1.00 97.38 186 ALA A C 1
ATOM 1431 O O . ALA A 1 186 ? -23.663 -9.097 21.283 1.00 97.38 186 ALA A O 1
ATOM 1432 N N . ARG A 1 187 ? -22.198 -10.673 20.634 1.00 96.75 187 ARG A N 1
ATOM 1433 C CA . ARG A 1 187 ? -23.150 -11.787 20.769 1.00 96.75 187 ARG A CA 1
ATOM 1434 C C . ARG A 1 187 ? -23.729 -11.869 22.182 1.00 96.75 187 ARG A C 1
ATOM 1436 O O . ARG A 1 187 ? -23.033 -11.722 23.188 1.00 96.75 187 ARG A O 1
ATOM 1443 N N . GLY A 1 188 ? -25.034 -12.119 22.254 1.00 96.69 188 GLY A N 1
ATOM 1444 C CA . GLY A 1 188 ? -25.771 -12.231 23.510 1.00 96.69 188 GLY A CA 1
ATOM 1445 C C . GLY A 1 188 ? -26.050 -10.903 24.223 1.00 96.69 188 GLY A C 1
ATOM 1446 O O . GLY A 1 188 ? -26.805 -10.913 25.193 1.00 96.69 188 GLY A O 1
ATOM 1447 N N . MET A 1 189 ? -25.498 -9.774 23.762 1.00 97.81 189 MET A N 1
ATOM 1448 C CA . MET A 1 189 ? -25.802 -8.465 24.346 1.00 97.81 189 MET A CA 1
ATOM 1449 C C . MET A 1 189 ? -27.237 -8.040 24.036 1.00 97.81 189 MET A C 1
ATOM 1451 O O . MET A 1 189 ? -27.767 -8.334 22.961 1.00 97.81 189 MET A O 1
ATOM 1455 N N . LYS A 1 190 ? -27.859 -7.317 24.967 1.00 97.25 190 LYS A N 1
ATOM 1456 C CA . LYS A 1 190 ? -29.181 -6.699 24.793 1.00 97.25 190 LYS A CA 1
ATOM 1457 C C . LYS A 1 190 ? -29.077 -5.258 24.307 1.00 97.25 190 LYS A C 1
ATOM 1459 O O . LYS A 1 190 ? -28.064 -4.589 24.496 1.00 97.25 190 LYS A O 1
ATOM 1464 N N . ILE A 1 191 ? -30.173 -4.737 23.758 1.00 96.62 191 ILE A N 1
ATOM 1465 C CA . ILE A 1 191 ? -30.298 -3.307 23.445 1.00 96.62 191 ILE A CA 1
ATOM 1466 C C . ILE A 1 191 ? -30.035 -2.470 24.712 1.00 96.62 191 ILE A C 1
ATOM 1468 O O . ILE A 1 191 ? -30.583 -2.744 25.779 1.00 96.62 191 ILE A O 1
ATOM 1472 N N . ASN A 1 192 ? -29.219 -1.425 24.564 1.00 95.94 192 ASN A N 1
ATOM 1473 C CA . ASN A 1 192 ? -28.668 -0.539 25.595 1.00 95.94 192 ASN A CA 1
ATOM 1474 C C . ASN A 1 192 ? -27.620 -1.158 26.533 1.00 95.94 192 ASN A C 1
ATOM 1476 O O . ASN A 1 192 ? -27.067 -0.433 27.365 1.00 95.94 192 ASN A O 1
ATOM 1480 N N . GLU A 1 193 ? -27.304 -2.448 26.411 1.00 97.50 193 GLU A N 1
ATOM 1481 C CA . GLU A 1 193 ? -26.207 -3.054 27.163 1.00 97.50 193 GLU A CA 1
ATOM 1482 C C . GLU A 1 193 ? -24.871 -2.486 26.686 1.00 97.50 193 GLU A C 1
ATOM 1484 O O . GLU A 1 193 ? -24.658 -2.294 25.488 1.00 97.50 193 GLU A O 1
ATOM 1489 N N . THR A 1 1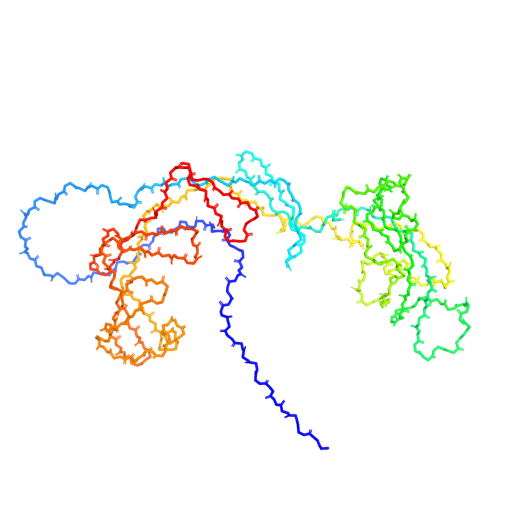94 ? -23.974 -2.213 27.633 1.00 97.81 194 THR A N 1
ATOM 1490 C CA . THR A 1 194 ? -22.589 -1.831 27.352 1.00 97.81 194 THR A CA 1
ATOM 1491 C C . THR A 1 194 ? -21.656 -2.891 27.906 1.00 97.81 194 THR A C 1
ATOM 1493 O O . THR A 1 194 ? -21.806 -3.304 29.055 1.00 97.81 194 THR A O 1
ATOM 1496 N N . LYS A 1 195 ? -20.683 -3.304 27.100 1.00 97.81 195 LYS A N 1
ATOM 1497 C CA . LYS A 1 195 ? -19.648 -4.260 27.474 1.00 97.81 195 LYS A CA 1
ATOM 1498 C C . LYS A 1 195 ? -18.290 -3.681 27.112 1.00 97.81 195 LYS A C 1
ATOM 1500 O O . LYS A 1 195 ? -18.107 -3.197 25.998 1.00 97.81 195 LYS A O 1
ATOM 1505 N N . THR A 1 196 ? -17.355 -3.749 28.050 1.00 98.25 196 THR A N 1
ATOM 1506 C CA . THR A 1 196 ? -15.940 -3.514 27.768 1.00 98.25 196 THR A CA 1
ATOM 1507 C C . THR A 1 196 ? -15.280 -4.866 27.545 1.00 98.25 196 THR A C 1
ATOM 1509 O O . THR A 1 196 ? -15.416 -5.755 28.386 1.00 98.25 196 THR A O 1
ATOM 1512 N N . VAL A 1 197 ? -14.605 -5.035 26.412 1.00 97.81 197 VAL A N 1
ATOM 1513 C CA . VAL A 1 197 ? -13.907 -6.270 26.047 1.00 97.81 197 VAL A CA 1
ATOM 1514 C C . VAL A 1 197 ? -12.451 -5.977 25.715 1.00 97.81 197 VAL A C 1
ATOM 1516 O O . VAL A 1 197 ? -12.137 -4.974 25.073 1.00 97.81 197 VAL A O 1
ATOM 1519 N N . GLU A 1 198 ? -11.574 -6.862 26.172 1.00 98.12 198 GLU A N 1
ATOM 1520 C CA . GLU A 1 198 ? -10.181 -6.946 25.751 1.00 98.12 198 GLU A CA 1
ATOM 1521 C C . GLU A 1 198 ? -10.091 -7.968 24.615 1.00 98.12 198 GLU A C 1
ATOM 1523 O O . GLU A 1 198 ? -10.547 -9.097 24.765 1.00 98.12 198 GLU A O 1
ATOM 1528 N N . ILE A 1 199 ? -9.555 -7.548 23.473 1.00 98.12 199 ILE A N 1
ATOM 1529 C CA . ILE A 1 199 ? -9.388 -8.356 22.266 1.00 98.12 199 ILE A CA 1
ATOM 1530 C C . ILE A 1 199 ? -7.893 -8.549 22.059 1.00 98.12 199 ILE A C 1
ATOM 1532 O O . ILE A 1 199 ? -7.163 -7.580 21.816 1.00 98.12 199 ILE A O 1
ATOM 1536 N N . LEU A 1 200 ? -7.442 -9.796 22.159 1.00 97.56 200 LEU A N 1
ATOM 1537 C CA . LEU A 1 200 ? -6.048 -10.148 21.915 1.00 97.56 200 LEU A CA 1
ATOM 1538 C C . LEU A 1 200 ? -5.715 -10.038 20.417 1.00 97.56 200 LEU A C 1
ATOM 1540 O O . LEU A 1 200 ? -6.623 -10.082 19.581 1.00 97.56 200 LEU A O 1
ATOM 1544 N N . PRO A 1 201 ? -4.430 -9.905 20.038 1.00 96.62 201 PRO A N 1
ATOM 1545 C CA . PRO A 1 201 ? -4.040 -9.765 18.638 1.00 96.62 201 PRO A CA 1
ATOM 1546 C C . PRO A 1 201 ? -4.642 -10.840 17.725 1.00 96.62 201 PRO A C 1
ATOM 1548 O O . PRO A 1 201 ? -5.159 -10.511 16.662 1.00 96.62 201 PRO A O 1
ATOM 1551 N N . GLU A 1 202 ? -4.637 -12.103 18.151 1.00 95.94 202 GLU A N 1
ATOM 1552 C CA . GLU A 1 202 ? -5.203 -13.254 17.437 1.00 95.94 202 GLU A CA 1
ATOM 1553 C C . GLU A 1 202 ? -6.710 -13.154 17.148 1.00 95.94 202 GLU A C 1
ATOM 1555 O O . GLU A 1 202 ? -7.172 -13.716 16.159 1.00 95.94 202 GLU A O 1
ATOM 1560 N N . GLU A 1 203 ? -7.459 -12.410 17.961 1.00 96.50 203 GLU A N 1
ATOM 1561 C CA . GLU A 1 203 ? -8.898 -12.158 17.801 1.00 96.50 203 GLU A CA 1
ATOM 1562 C C . GLU A 1 203 ? -9.175 -10.797 17.132 1.00 96.50 203 GLU A C 1
ATOM 1564 O O . GLU A 1 203 ? -10.318 -10.470 16.796 1.00 96.50 203 GLU A O 1
ATOM 1569 N N . GLY A 1 204 ? -8.129 -9.983 16.972 1.00 95.44 204 GLY A N 1
ATOM 1570 C CA . GLY A 1 204 ? -8.151 -8.646 16.402 1.00 95.44 204 GLY A CA 1
ATOM 1571 C C . GLY A 1 204 ? -7.619 -8.617 14.972 1.00 95.44 204 GLY A C 1
ATOM 1572 O O . GLY A 1 204 ? -8.196 -9.201 14.057 1.00 95.44 204 GLY A O 1
ATOM 1573 N N . TYR A 1 205 ? -6.513 -7.897 14.775 1.00 93.44 205 TYR A N 1
ATOM 1574 C CA . TYR A 1 205 ? -5.866 -7.738 13.465 1.00 93.44 205 TYR A CA 1
ATOM 1575 C C . TYR A 1 205 ? -4.775 -8.780 13.186 1.00 93.44 205 TYR A C 1
ATOM 1577 O O . TYR A 1 205 ? -4.082 -8.689 12.175 1.00 93.44 205 TYR A O 1
ATOM 1585 N N . GLY A 1 206 ? -4.626 -9.772 14.058 1.00 93.62 206 GLY A N 1
ATOM 1586 C CA . GLY A 1 206 ? -3.602 -10.801 13.982 1.00 93.62 206 GLY A CA 1
ATOM 1587 C C . GLY A 1 206 ? -2.259 -10.361 14.559 1.00 93.62 206 GLY A C 1
ATOM 1588 O O . GLY A 1 206 ? -2.049 -9.219 14.977 1.00 93.62 206 GLY A O 1
ATOM 1589 N N . LEU A 1 207 ? -1.326 -11.308 14.576 1.00 93.56 207 LEU A N 1
ATOM 1590 C CA . LEU A 1 207 ? 0.078 -11.048 14.874 1.00 93.56 207 LEU A CA 1
ATOM 1591 C C . LEU A 1 207 ? 0.776 -10.429 13.661 1.00 93.56 207 LEU A C 1
ATOM 1593 O O . LEU A 1 207 ? 0.310 -10.545 12.527 1.00 93.56 207 LEU A O 1
ATOM 1597 N N . HIS A 1 208 ? 1.924 -9.799 13.909 1.00 91.00 208 HIS A N 1
ATOM 1598 C CA . HIS A 1 208 ? 2.772 -9.281 12.839 1.00 91.00 208 HIS A CA 1
ATOM 1599 C C . HIS A 1 208 ? 3.149 -10.397 11.860 1.00 91.00 208 HIS A C 1
ATOM 1601 O O . HIS A 1 208 ? 3.637 -11.457 12.262 1.00 91.00 208 HIS A O 1
ATOM 1607 N N . ASN A 1 209 ? 2.911 -10.159 10.572 1.00 90.88 209 ASN A N 1
ATOM 1608 C CA . ASN A 1 209 ? 3.276 -11.080 9.513 1.00 90.88 209 ASN A CA 1
ATOM 1609 C C . ASN A 1 209 ? 4.573 -10.614 8.847 1.00 90.88 209 ASN A C 1
ATOM 1611 O O . ASN A 1 209 ? 4.584 -9.659 8.066 1.00 90.88 209 ASN A O 1
ATOM 1615 N N . SER A 1 210 ? 5.661 -11.341 9.101 1.00 91.06 210 SER A N 1
ATOM 1616 C CA . SER A 1 210 ? 6.975 -11.063 8.514 1.00 91.06 210 SER A CA 1
ATOM 1617 C C . SER A 1 210 ? 7.004 -11.192 6.989 1.00 91.06 210 SER A C 1
ATOM 1619 O O . SER A 1 210 ? 7.852 -10.580 6.352 1.00 91.06 210 SER A O 1
ATOM 1621 N N . SER A 1 211 ? 6.066 -11.927 6.380 1.00 91.12 211 SER A N 1
ATOM 1622 C CA . SER A 1 211 ? 5.960 -12.032 4.915 1.00 91.12 211 SER A CA 1
ATOM 1623 C C . SER A 1 211 ? 5.393 -10.765 4.266 1.00 91.12 211 SER A C 1
ATOM 1625 O O . SER A 1 211 ? 5.505 -10.602 3.055 1.00 91.12 211 SER A O 1
ATOM 1627 N N . LEU A 1 212 ? 4.782 -9.877 5.058 1.00 89.56 212 LEU A N 1
ATOM 1628 C CA . LEU A 1 212 ? 4.312 -8.557 4.623 1.00 89.56 212 LEU A CA 1
ATOM 1629 C C . LEU A 1 212 ? 5.349 -7.450 4.870 1.00 89.56 212 LEU A C 1
ATOM 1631 O O . LEU A 1 212 ? 5.081 -6.289 4.562 1.00 89.56 212 LEU A O 1
ATOM 1635 N N . LEU A 1 213 ? 6.520 -7.806 5.408 1.00 91.75 213 LEU A N 1
ATOM 1636 C CA . LEU A 1 213 ? 7.660 -6.916 5.560 1.00 91.75 213 LEU A CA 1
ATOM 1637 C C . LEU A 1 213 ? 8.640 -7.153 4.411 1.00 91.75 213 LEU A C 1
ATOM 1639 O O . LEU A 1 213 ? 9.280 -8.200 4.317 1.00 91.75 213 LEU A O 1
ATOM 1643 N N . GLN A 1 214 ? 8.784 -6.154 3.552 1.00 91.75 214 GLN A N 1
ATOM 1644 C CA . GLN A 1 214 ? 9.723 -6.181 2.441 1.00 91.75 214 GLN A CA 1
ATOM 1645 C C . GLN A 1 214 ? 10.893 -5.245 2.729 1.00 91.75 214 GLN A C 1
ATOM 1647 O O . GLN A 1 214 ? 10.692 -4.105 3.138 1.00 91.75 214 GLN A O 1
ATOM 1652 N N . ALA A 1 215 ? 12.117 -5.711 2.488 1.00 93.19 215 ALA A N 1
ATOM 1653 C CA . ALA A 1 215 ? 13.313 -4.881 2.554 1.00 93.19 215 ALA A CA 1
ATOM 1654 C C . ALA A 1 215 ? 13.893 -4.686 1.152 1.00 93.19 215 ALA A C 1
ATOM 1656 O O . ALA A 1 215 ? 13.973 -5.632 0.364 1.00 93.19 215 ALA A O 1
ATOM 1657 N N . MET A 1 216 ? 14.326 -3.466 0.851 1.00 92.81 216 MET A N 1
ATOM 1658 C CA . MET A 1 216 ? 15.069 -3.146 -0.364 1.00 92.81 216 MET A CA 1
ATOM 1659 C C . MET A 1 216 ? 16.285 -2.279 -0.034 1.00 92.81 216 MET A C 1
ATOM 1661 O O . MET A 1 216 ? 16.231 -1.491 0.909 1.00 92.81 216 MET A O 1
ATOM 1665 N N . PRO A 1 217 ? 17.389 -2.396 -0.786 1.00 95.75 217 PRO A N 1
ATOM 1666 C CA . PRO A 1 217 ? 18.571 -1.589 -0.526 1.00 95.75 217 PRO A CA 1
ATOM 1667 C C . PRO A 1 217 ? 18.302 -0.111 -0.840 1.00 95.75 217 PRO A C 1
ATOM 1669 O O . PRO A 1 217 ? 17.617 0.216 -1.814 1.00 95.75 217 PRO A O 1
ATOM 1672 N N . ILE A 1 218 ? 18.873 0.783 -0.030 1.00 95.75 218 ILE A N 1
ATOM 1673 C CA . ILE A 1 218 ? 18.763 2.235 -0.229 1.00 95.75 218 ILE A CA 1
ATOM 1674 C C . ILE A 1 218 ? 19.519 2.701 -1.478 1.00 95.75 218 ILE A C 1
ATOM 1676 O O . ILE A 1 218 ? 19.150 3.701 -2.085 1.00 95.75 218 ILE A O 1
ATOM 1680 N N . THR A 1 219 ? 20.557 1.973 -1.892 1.00 95.25 219 THR A N 1
ATOM 1681 C CA . THR A 1 219 ? 21.291 2.203 -3.138 1.00 95.25 219 THR A CA 1
ATOM 1682 C C . THR A 1 219 ? 21.154 1.019 -4.083 1.00 95.25 219 THR A C 1
ATOM 1684 O O . THR A 1 219 ? 21.136 -0.139 -3.669 1.00 95.25 219 THR A O 1
ATOM 1687 N N . GLN A 1 220 ? 21.073 1.308 -5.377 1.00 92.25 220 GLN A N 1
ATOM 1688 C CA . GLN A 1 220 ? 21.008 0.311 -6.438 1.00 92.25 220 GLN A CA 1
ATOM 1689 C C . GLN A 1 220 ? 21.974 0.682 -7.553 1.00 92.25 220 GLN A C 1
ATOM 1691 O O . GLN A 1 220 ? 22.055 1.841 -7.954 1.00 92.25 220 GLN A O 1
ATOM 1696 N N . SER A 1 221 ? 22.688 -0.311 -8.062 1.00 91.31 221 SER A N 1
ATOM 1697 C CA . SER A 1 221 ? 23.571 -0.159 -9.211 1.00 91.31 221 SER A CA 1
ATOM 1698 C C . SER A 1 221 ? 22.850 -0.584 -10.481 1.00 91.31 221 SER A C 1
ATOM 1700 O O . SER A 1 221 ? 22.265 -1.664 -10.533 1.00 91.31 221 SER A O 1
ATOM 1702 N N . TRP A 1 222 ? 22.924 0.255 -11.505 1.00 89.44 222 TRP A N 1
ATOM 1703 C CA . TRP A 1 222 ? 22.313 0.029 -12.805 1.00 89.44 222 TRP A CA 1
ATOM 1704 C C . TRP A 1 222 ? 23.383 0.070 -13.883 1.00 89.44 222 TRP A C 1
ATOM 1706 O O . TRP A 1 222 ? 24.274 0.918 -13.850 1.00 89.44 222 TRP A O 1
ATOM 1716 N N . GLN A 1 223 ? 23.291 -0.839 -14.849 1.00 90.00 223 GLN A N 1
ATOM 1717 C CA . GLN A 1 223 ? 24.110 -0.740 -16.050 1.00 90.00 223 GLN A CA 1
ATOM 1718 C C . GLN A 1 223 ? 23.585 0.418 -16.884 1.00 90.00 223 GLN A C 1
ATOM 1720 O O . GLN A 1 223 ? 22.393 0.480 -17.174 1.00 90.00 223 GLN A O 1
ATOM 1725 N N . LYS A 1 224 ? 24.458 1.353 -17.254 1.00 89.44 224 LYS A N 1
ATOM 1726 C CA . LYS A 1 224 ? 24.079 2.465 -18.127 1.00 89.44 224 LYS A CA 1
ATOM 1727 C C . LYS A 1 224 ? 23.950 2.005 -19.576 1.00 89.44 224 LYS A C 1
ATOM 1729 O O . LYS A 1 224 ? 23.228 2.638 -20.336 1.00 89.44 224 LYS A O 1
ATOM 1734 N N . GLY A 1 225 ? 24.631 0.925 -19.957 1.00 89.81 225 GLY A N 1
ATOM 1735 C CA . GLY A 1 225 ? 24.464 0.256 -21.244 1.00 89.81 225 GLY A CA 1
ATOM 1736 C C . GLY A 1 225 ? 23.283 -0.712 -21.244 1.00 89.81 225 GLY A C 1
ATOM 1737 O O . GLY A 1 225 ? 23.047 -1.420 -20.269 1.00 89.81 225 GLY A O 1
ATOM 1738 N N . MET A 1 226 ? 22.560 -0.763 -22.361 1.00 89.12 226 MET A N 1
ATOM 1739 C CA . MET A 1 226 ? 21.471 -1.711 -22.594 1.00 89.12 226 MET A CA 1
ATOM 1740 C C . MET A 1 226 ? 21.578 -2.283 -24.006 1.00 89.12 226 MET A C 1
ATOM 1742 O O . MET A 1 226 ? 21.810 -1.548 -24.966 1.00 89.12 226 MET A O 1
ATOM 1746 N N . GLU A 1 227 ? 21.381 -3.591 -24.144 1.00 90.75 227 GLU A N 1
ATOM 1747 C CA . GLU A 1 227 ? 21.354 -4.273 -25.440 1.00 90.75 227 GLU A CA 1
ATOM 1748 C C . GLU A 1 227 ? 19.936 -4.729 -25.762 1.00 90.75 227 GLU A C 1
ATOM 1750 O O . GLU A 1 227 ? 19.296 -5.435 -24.982 1.00 90.75 227 GLU A O 1
ATOM 1755 N N . LEU A 1 228 ? 19.453 -4.354 -26.942 1.00 89.00 228 LEU A N 1
ATOM 1756 C CA . LEU A 1 228 ? 18.197 -4.833 -27.494 1.00 89.00 228 LEU A CA 1
ATOM 1757 C C . LEU A 1 228 ? 18.452 -5.675 -28.738 1.00 89.00 228 LEU A C 1
ATOM 1759 O O . LEU A 1 228 ? 19.327 -5.382 -29.555 1.00 89.00 228 LEU A O 1
ATOM 1763 N N . LYS A 1 229 ? 17.621 -6.700 -28.930 1.00 91.25 229 LYS A N 1
ATOM 1764 C CA . LYS A 1 229 ? 17.566 -7.414 -30.205 1.00 91.25 229 LYS A CA 1
ATOM 1765 C C . LYS A 1 229 ? 16.962 -6.496 -31.262 1.00 91.25 229 LYS A C 1
ATOM 1767 O O . LYS A 1 229 ? 15.893 -5.925 -31.055 1.00 91.25 229 LYS A O 1
ATOM 1772 N N . LYS A 1 230 ? 17.626 -6.395 -32.413 1.00 92.75 230 LYS A N 1
ATOM 1773 C CA . LYS A 1 230 ? 17.112 -5.636 -33.561 1.00 92.75 230 LYS A CA 1
ATOM 1774 C C . LYS A 1 230 ? 15.869 -6.292 -34.163 1.00 92.75 230 LYS A C 1
ATOM 1776 O O . LYS A 1 230 ? 14.992 -5.596 -34.664 1.00 92.75 230 LYS A O 1
ATOM 1781 N N . TYR A 1 231 ? 15.799 -7.619 -34.091 1.00 93.88 231 TYR A N 1
ATOM 1782 C CA . TYR A 1 231 ? 14.666 -8.403 -34.565 1.00 93.88 231 TYR A CA 1
ATOM 1783 C C . TYR A 1 231 ? 13.832 -8.896 -33.389 1.00 93.88 231 TYR A C 1
ATOM 1785 O O . TYR A 1 231 ? 14.372 -9.461 -32.433 1.00 93.88 231 TYR A O 1
ATOM 1793 N N . ILE A 1 232 ? 12.519 -8.710 -33.482 1.00 93.44 232 ILE A N 1
ATOM 1794 C CA . ILE A 1 232 ? 11.552 -9.286 -32.549 1.00 93.44 232 ILE A CA 1
ATOM 1795 C C . ILE A 1 232 ? 10.595 -10.200 -33.305 1.00 93.44 232 ILE A C 1
ATOM 1797 O O . ILE A 1 232 ? 10.147 -9.886 -34.407 1.00 93.44 232 ILE A O 1
ATOM 1801 N N . GLU A 1 233 ? 10.287 -11.332 -32.692 1.00 94.69 233 GLU A N 1
ATOM 1802 C CA . GLU A 1 233 ? 9.370 -12.338 -33.214 1.00 94.69 233 GLU A CA 1
ATOM 1803 C C . GLU A 1 233 ? 8.057 -12.258 -32.439 1.00 94.69 233 GLU A C 1
ATOM 1805 O O . GLU A 1 233 ? 8.057 -12.248 -31.207 1.00 94.69 233 GLU A O 1
ATOM 1810 N N . LEU A 1 234 ? 6.940 -12.164 -33.155 1.00 95.50 234 LEU A N 1
ATOM 1811 C CA . LEU A 1 234 ? 5.603 -12.018 -32.584 1.00 95.50 234 LEU A CA 1
ATOM 1812 C C . LEU A 1 234 ? 4.610 -12.907 -33.334 1.00 95.50 234 LEU A C 1
ATOM 1814 O O . LEU A 1 234 ? 4.779 -13.166 -34.524 1.00 95.50 234 LEU A O 1
ATOM 1818 N N . THR A 1 235 ? 3.535 -13.314 -32.660 1.00 96.88 235 THR A N 1
ATOM 1819 C CA . THR A 1 235 ? 2.338 -13.798 -33.360 1.00 96.88 235 THR A CA 1
ATOM 1820 C C . THR A 1 235 ? 1.616 -12.628 -34.031 1.00 96.88 235 THR A C 1
ATOM 1822 O O . THR A 1 235 ? 1.799 -11.473 -33.626 1.00 96.88 235 THR A O 1
ATOM 1825 N N . LYS A 1 236 ? 0.755 -12.881 -35.023 1.00 95.38 236 LYS A N 1
ATOM 1826 C CA . LYS A 1 236 ? -0.027 -11.810 -35.671 1.00 95.38 236 LYS A CA 1
ATOM 1827 C C . LYS A 1 236 ? -0.934 -11.080 -34.683 1.00 95.38 236 LYS A C 1
ATOM 1829 O O . LYS A 1 236 ? -1.037 -9.854 -34.737 1.00 95.38 236 LYS A O 1
ATOM 1834 N N . ASP A 1 237 ? -1.520 -11.813 -33.742 1.00 95.44 237 ASP A N 1
ATOM 1835 C CA . ASP A 1 237 ? -2.337 -11.234 -32.674 1.00 95.44 237 ASP A CA 1
ATOM 1836 C C . ASP A 1 237 ? -1.507 -10.342 -31.740 1.00 95.44 237 ASP A C 1
ATOM 1838 O O . ASP A 1 237 ? -1.921 -9.223 -31.428 1.00 95.44 237 ASP A O 1
ATOM 1842 N N . ALA A 1 238 ? -0.306 -10.779 -31.339 1.00 94.31 238 ALA A N 1
ATOM 1843 C CA . ALA A 1 238 ? 0.591 -9.972 -30.510 1.00 94.31 238 ALA A CA 1
ATOM 1844 C C . ALA A 1 238 ? 1.105 -8.732 -31.258 1.00 94.31 238 ALA A C 1
ATOM 1846 O O . ALA A 1 238 ? 1.180 -7.647 -30.679 1.00 94.31 238 ALA A O 1
ATOM 1847 N N . PHE A 1 239 ? 1.413 -8.867 -32.552 1.00 94.44 239 PHE A N 1
ATOM 1848 C CA . PHE A 1 239 ? 1.780 -7.748 -33.417 1.00 94.44 239 PHE A CA 1
ATOM 1849 C C . PHE A 1 239 ? 0.656 -6.711 -33.472 1.00 94.44 239 PHE A C 1
ATOM 1851 O O . PHE A 1 239 ? 0.902 -5.535 -33.209 1.00 94.44 239 PHE A O 1
ATOM 1858 N N . LYS A 1 240 ? -0.585 -7.143 -33.725 1.00 94.06 240 LYS A N 1
ATOM 1859 C CA . LYS A 1 240 ? -1.752 -6.255 -33.757 1.00 94.06 240 LYS A CA 1
ATOM 1860 C C . LYS A 1 240 ? -2.017 -5.598 -32.403 1.00 94.06 240 LYS A C 1
ATOM 1862 O O . LYS A 1 240 ? -2.325 -4.411 -32.351 1.00 94.06 240 LYS A O 1
ATOM 1867 N N . GLY A 1 241 ? -1.866 -6.336 -31.306 1.00 92.50 241 GLY A N 1
ATOM 1868 C CA . GLY A 1 241 ? -1.997 -5.780 -29.959 1.00 92.50 241 GLY A CA 1
ATOM 1869 C C . GLY A 1 241 ? -0.952 -4.702 -29.653 1.00 92.50 241 GLY A C 1
ATOM 1870 O O . GLY A 1 241 ? -1.270 -3.716 -28.994 1.00 92.50 241 GLY A O 1
ATOM 1871 N N . ARG A 1 242 ? 0.279 -4.868 -30.151 1.00 89.06 242 ARG A N 1
ATOM 1872 C CA . ARG A 1 242 ? 1.403 -3.962 -29.874 1.00 89.06 242 ARG A CA 1
ATOM 1873 C C . ARG A 1 242 ? 1.476 -2.758 -30.812 1.00 89.06 242 ARG A C 1
ATOM 1875 O O . ARG A 1 242 ? 1.789 -1.661 -30.363 1.00 89.06 242 ARG A O 1
ATOM 1882 N N . PHE A 1 243 ? 1.236 -2.965 -32.102 1.00 90.00 243 PHE A N 1
ATOM 1883 C CA . PHE A 1 243 ? 1.447 -1.957 -33.144 1.00 90.00 243 PHE A CA 1
ATOM 1884 C C . PHE A 1 243 ? 0.148 -1.496 -33.819 1.00 90.00 243 PHE A C 1
ATOM 1886 O O . PHE A 1 243 ? 0.171 -0.567 -34.621 1.00 90.00 243 PHE A O 1
ATOM 1893 N N . GLY A 1 244 ? -0.992 -2.096 -33.472 1.00 91.12 244 GLY A N 1
ATOM 1894 C CA . GLY A 1 244 ? -2.293 -1.775 -34.049 1.00 91.12 244 GLY A CA 1
ATOM 1895 C C . GLY A 1 244 ? -2.557 -2.475 -35.383 1.00 91.12 244 GLY A C 1
ATOM 1896 O O . GLY A 1 244 ? -1.908 -3.453 -35.753 1.00 91.12 244 GLY A O 1
ATOM 1897 N N . ASP A 1 245 ? -3.547 -1.967 -36.116 1.00 92.19 245 ASP A N 1
ATOM 1898 C CA . ASP A 1 245 ? -3.997 -2.519 -37.398 1.00 92.19 245 ASP 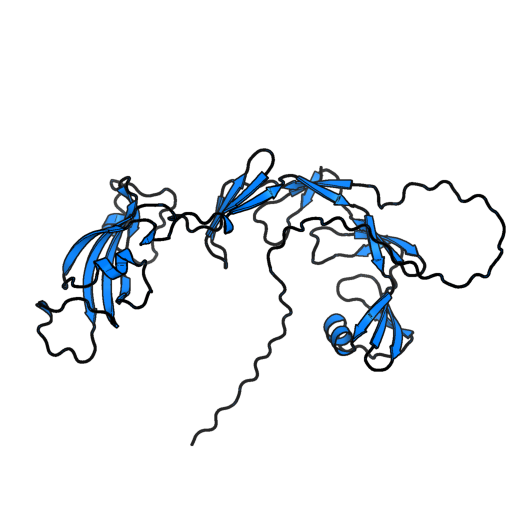A CA 1
ATOM 1899 C C . ASP A 1 245 ? -3.075 -2.108 -38.561 1.00 92.19 245 ASP A C 1
ATOM 1901 O O . ASP A 1 245 ? -3.463 -1.378 -39.473 1.00 92.19 245 ASP A O 1
ATOM 1905 N N . ILE A 1 246 ? -1.827 -2.576 -38.525 1.00 92.56 246 ILE A N 1
ATOM 1906 C CA . ILE A 1 246 ? -0.847 -2.379 -39.599 1.00 92.56 246 ILE A CA 1
ATOM 1907 C C . ILE A 1 246 ? -0.929 -3.554 -40.571 1.00 92.56 246 ILE A C 1
ATOM 1909 O O . ILE A 1 246 ? -0.993 -4.714 -40.161 1.00 92.56 246 ILE A O 1
ATOM 1913 N N . ASN A 1 247 ? -0.907 -3.265 -41.874 1.00 92.31 247 ASN A N 1
ATOM 1914 C CA . ASN A 1 247 ? -0.886 -4.312 -42.887 1.00 92.31 247 ASN A CA 1
ATOM 1915 C C . ASN A 1 247 ? 0.418 -5.122 -42.803 1.00 92.31 247 ASN A C 1
ATOM 1917 O O . ASN A 1 247 ? 1.509 -4.580 -42.992 1.00 92.31 247 ASN A O 1
ATOM 1921 N N . ILE A 1 248 ? 0.290 -6.425 -42.547 1.00 93.00 248 ILE A N 1
ATOM 1922 C CA . ILE A 1 248 ? 1.429 -7.323 -42.376 1.00 93.00 248 ILE A CA 1
ATOM 1923 C C . ILE A 1 248 ? 1.902 -7.775 -43.752 1.00 93.00 248 ILE A C 1
ATOM 1925 O O . ILE A 1 248 ? 1.355 -8.696 -44.351 1.00 93.00 248 ILE A O 1
ATOM 1929 N N . THR A 1 249 ? 2.887 -7.073 -44.296 1.00 93.62 249 THR A N 1
ATOM 1930 C CA . THR A 1 249 ? 3.517 -7.401 -45.574 1.00 93.62 249 THR A CA 1
ATOM 1931 C C . THR A 1 249 ? 5.007 -7.134 -45.462 1.00 93.62 249 THR A C 1
ATOM 1933 O O . THR A 1 249 ? 5.397 -6.033 -45.071 1.00 93.62 249 THR A O 1
ATOM 1936 N N . LYS A 1 250 ? 5.843 -8.117 -45.817 1.00 94.94 250 LYS A N 1
ATOM 1937 C CA . LYS A 1 250 ? 7.301 -7.951 -45.865 1.00 94.94 250 LYS A CA 1
ATOM 1938 C C . LYS A 1 250 ? 7.716 -6.627 -46.526 1.00 94.94 250 LYS A C 1
ATOM 1940 O O . LYS A 1 250 ? 7.299 -6.316 -47.640 1.00 94.94 250 LYS A O 1
ATOM 1945 N N . GLY A 1 251 ? 8.567 -5.871 -45.836 1.00 93.81 251 GLY A N 1
ATOM 1946 C CA . GLY A 1 251 ? 9.068 -4.559 -46.245 1.00 93.81 251 GLY A CA 1
ATOM 1947 C C . GLY A 1 251 ? 8.173 -3.377 -45.864 1.00 93.81 251 GLY A C 1
ATOM 1948 O O . GLY A 1 251 ? 8.596 -2.238 -46.048 1.00 93.81 251 GLY A O 1
ATOM 1949 N N . ALA A 1 252 ? 6.970 -3.598 -45.321 1.00 94.94 252 ALA A N 1
ATOM 1950 C CA . ALA A 1 252 ? 6.135 -2.509 -44.823 1.00 94.94 252 ALA A CA 1
ATOM 1951 C C . ALA A 1 252 ? 6.848 -1.783 -43.677 1.00 94.94 252 ALA A C 1
ATOM 1953 O O . ALA A 1 252 ? 7.283 -2.425 -42.721 1.00 94.94 252 ALA A O 1
ATOM 1954 N N . ILE A 1 253 ? 6.952 -0.457 -43.787 1.00 95.38 253 ILE A N 1
ATOM 1955 C CA . ILE A 1 253 ? 7.552 0.418 -42.778 1.00 95.38 253 ILE A CA 1
ATOM 1956 C C . ILE A 1 253 ? 6.438 1.094 -41.991 1.00 95.38 253 ILE A C 1
ATOM 1958 O O . ILE A 1 253 ? 5.461 1.572 -42.568 1.00 95.38 253 ILE A O 1
ATOM 1962 N N . PHE A 1 254 ? 6.604 1.162 -40.678 1.00 94.00 254 PHE A N 1
ATOM 1963 C CA . PHE A 1 254 ? 5.661 1.812 -39.782 1.00 94.00 254 PHE A CA 1
ATOM 1964 C C . PHE A 1 254 ? 6.380 2.480 -38.610 1.00 94.00 254 PHE A C 1
ATOM 1966 O O . PHE A 1 254 ? 7.494 2.099 -38.253 1.00 94.00 254 PHE A O 1
ATOM 1973 N N . ASN A 1 255 ? 5.745 3.487 -38.013 1.00 89.75 255 ASN A N 1
ATOM 1974 C CA . ASN A 1 255 ? 6.257 4.126 -36.805 1.00 89.75 255 ASN A CA 1
ATOM 1975 C C . ASN A 1 255 ? 6.018 3.224 -35.589 1.00 89.75 255 ASN A C 1
ATOM 1977 O O . ASN A 1 255 ? 4.941 2.641 -35.450 1.00 89.75 255 ASN A O 1
ATOM 1981 N N . VAL A 1 256 ? 7.014 3.119 -34.708 1.00 85.88 256 VAL A N 1
ATOM 1982 C CA . VAL A 1 256 ? 6.869 2.390 -33.448 1.00 85.88 256 VAL A CA 1
ATOM 1983 C C . VAL A 1 256 ? 6.213 3.318 -32.417 1.00 85.88 256 VAL A C 1
ATOM 1985 O O . VAL A 1 256 ? 6.807 4.348 -32.079 1.00 85.88 256 VAL A O 1
ATOM 1988 N N . PRO A 1 257 ? 5.021 2.971 -31.888 1.00 80.19 257 PRO A N 1
ATOM 1989 C CA . PRO A 1 257 ? 4.305 3.820 -30.941 1.00 80.19 257 PRO A CA 1
ATOM 1990 C C . PRO A 1 257 ? 5.163 4.199 -29.730 1.00 80.19 257 PRO A C 1
ATOM 1992 O O . PRO A 1 257 ? 5.822 3.347 -29.138 1.00 80.19 257 PRO A O 1
ATOM 1995 N N . GLY A 1 258 ? 5.134 5.481 -29.356 1.00 71.44 258 GLY A N 1
ATOM 1996 C CA . GLY A 1 258 ? 5.895 6.004 -28.216 1.00 71.44 258 GLY A CA 1
ATOM 1997 C C . GLY A 1 258 ? 7.381 6.253 -28.492 1.00 71.44 258 GLY A C 1
ATOM 1998 O O . GLY A 1 258 ? 8.113 6.590 -27.567 1.00 71.44 258 GLY A O 1
ATOM 1999 N N . THR A 1 259 ? 7.833 6.122 -29.743 1.00 76.75 259 THR A N 1
ATOM 2000 C CA . THR A 1 259 ? 9.228 6.373 -30.132 1.00 76.75 259 THR A CA 1
ATOM 2001 C C . THR A 1 259 ? 9.321 7.282 -31.357 1.00 76.75 259 THR A C 1
ATOM 2003 O O . THR A 1 259 ? 8.352 7.468 -32.098 1.00 76.75 259 THR A O 1
ATOM 2006 N N . ASN A 1 260 ? 10.509 7.836 -31.590 1.00 79.44 260 ASN A N 1
ATOM 2007 C CA . ASN A 1 260 ? 10.810 8.671 -32.750 1.00 79.44 260 ASN A CA 1
ATOM 2008 C C . ASN A 1 260 ? 11.324 7.875 -33.968 1.00 79.44 260 ASN A C 1
ATOM 2010 O O . ASN A 1 260 ? 11.658 8.491 -34.979 1.00 79.44 260 ASN A O 1
ATOM 2014 N N . PHE A 1 261 ? 11.374 6.540 -33.897 1.00 85.69 261 PHE A N 1
ATOM 2015 C CA . PHE A 1 261 ? 11.937 5.706 -34.955 1.00 85.69 261 PHE A CA 1
ATOM 2016 C C . PHE A 1 261 ? 10.931 4.710 -35.543 1.00 85.69 261 PHE A C 1
ATOM 2018 O O . PHE A 1 261 ? 9.836 4.473 -35.023 1.00 85.69 261 PHE A O 1
ATOM 2025 N N . ASN A 1 262 ? 11.295 4.160 -36.700 1.00 92.12 262 ASN A N 1
ATOM 2026 C CA . ASN A 1 262 ? 10.443 3.260 -37.467 1.00 92.12 262 ASN A CA 1
ATOM 2027 C C . ASN A 1 262 ? 10.849 1.797 -37.268 1.00 92.12 262 ASN A C 1
ATOM 2029 O O . ASN A 1 262 ? 11.945 1.475 -36.818 1.00 92.12 262 ASN A O 1
ATOM 2033 N N . ALA A 1 263 ? 9.971 0.893 -37.668 1.00 94.38 263 ALA A N 1
ATOM 2034 C CA . ALA A 1 263 ? 10.269 -0.515 -37.832 1.00 94.38 263 ALA A CA 1
ATOM 2035 C C . ALA A 1 263 ? 9.813 -0.981 -39.213 1.00 94.38 263 ALA A C 1
ATOM 2037 O O . ALA A 1 263 ? 9.026 -0.307 -39.884 1.00 94.38 263 ALA A O 1
ATOM 2038 N N . SER A 1 264 ? 10.317 -2.134 -39.642 1.00 96.38 264 SER A N 1
ATOM 2039 C CA . SER A 1 264 ? 9.858 -2.798 -40.854 1.00 96.38 264 SER A CA 1
ATOM 2040 C C . SER A 1 264 ? 9.497 -4.253 -40.606 1.00 96.38 264 SER A C 1
ATOM 2042 O O . SER A 1 264 ? 10.008 -4.897 -39.689 1.00 96.38 264 SER A O 1
ATOM 2044 N N . ILE A 1 265 ? 8.612 -4.792 -41.435 1.00 97.00 265 ILE A N 1
ATOM 2045 C CA . ILE A 1 265 ? 8.308 -6.223 -41.424 1.00 97.00 265 ILE A CA 1
ATOM 2046 C C . ILE A 1 265 ? 9.416 -6.947 -42.185 1.00 97.00 265 ILE A C 1
ATOM 2048 O O . ILE A 1 265 ? 9.469 -6.903 -43.413 1.00 97.00 265 ILE A O 1
ATOM 2052 N N . TYR A 1 266 ? 10.309 -7.614 -41.458 1.00 95.25 266 TYR A N 1
ATOM 2053 C CA . TYR A 1 266 ? 11.444 -8.332 -42.035 1.00 95.25 266 TYR A CA 1
ATOM 2054 C C . TYR A 1 266 ? 10.994 -9.602 -42.761 1.00 95.25 266 TYR A C 1
ATOM 2056 O O . TYR A 1 266 ? 11.441 -9.904 -43.873 1.00 95.25 266 TYR A O 1
ATOM 2064 N N . TYR A 1 267 ? 10.080 -10.340 -42.132 1.00 92.81 267 TYR A N 1
ATOM 2065 C CA . TYR A 1 267 ? 9.517 -11.577 -42.653 1.00 92.81 267 TYR A CA 1
ATOM 2066 C C . TYR A 1 267 ? 8.175 -11.885 -41.984 1.00 92.81 267 TYR A C 1
ATOM 2068 O O . TYR A 1 267 ? 7.985 -11.584 -40.808 1.00 92.81 267 TYR A O 1
ATOM 2076 N N . ASP A 1 268 ? 7.263 -12.518 -42.715 1.00 91.50 268 ASP A N 1
ATOM 2077 C CA . ASP A 1 268 ? 6.006 -13.038 -42.185 1.00 91.50 268 ASP A CA 1
ATOM 2078 C C . ASP A 1 268 ? 5.735 -14.442 -42.750 1.00 91.50 268 ASP A C 1
ATOM 2080 O O . ASP A 1 268 ? 5.933 -14.695 -43.939 1.00 91.50 268 ASP A O 1
ATOM 2084 N N . ALA A 1 269 ? 5.332 -15.385 -41.891 1.00 92.88 269 ALA A N 1
ATOM 2085 C CA . ALA A 1 269 ? 4.974 -16.745 -42.295 1.00 92.88 269 ALA A CA 1
ATOM 2086 C C . ALA A 1 269 ? 4.004 -17.403 -41.319 1.00 92.88 269 ALA A C 1
ATOM 2088 O O . ALA A 1 269 ? 4.269 -17.503 -40.122 1.00 92.88 269 ALA A O 1
ATOM 2089 N N . GLY A 1 270 ? 2.892 -17.922 -41.845 1.00 93.56 270 GLY A N 1
ATOM 2090 C CA . GLY A 1 270 ? 1.842 -18.506 -41.013 1.00 93.56 270 GLY A CA 1
ATOM 2091 C C . GLY A 1 270 ? 1.322 -17.475 -40.011 1.00 93.56 270 GLY A C 1
ATOM 2092 O O . GLY A 1 270 ? 0.756 -16.460 -40.422 1.00 93.56 270 GLY A O 1
ATOM 2093 N N . ASP A 1 271 ? 1.534 -17.738 -38.722 1.00 95.38 271 ASP A N 1
ATOM 2094 C CA . ASP A 1 271 ? 1.200 -16.828 -37.617 1.00 95.38 271 ASP A CA 1
ATOM 2095 C C . ASP A 1 271 ? 2.401 -16.000 -37.114 1.00 95.38 271 ASP A C 1
ATOM 2097 O O . ASP A 1 271 ? 2.233 -15.081 -36.323 1.00 95.38 271 ASP A O 1
ATOM 2101 N N . LEU A 1 272 ? 3.618 -16.281 -37.584 1.00 95.50 272 LEU A N 1
ATOM 2102 C CA . LEU A 1 272 ? 4.822 -15.560 -37.180 1.00 95.50 272 LEU A CA 1
ATOM 2103 C C . LEU A 1 272 ? 4.989 -14.264 -37.982 1.00 95.50 272 LEU A C 1
ATOM 2105 O O . LEU A 1 272 ? 4.892 -14.258 -39.212 1.00 95.50 272 LEU A O 1
ATOM 2109 N N . VAL A 1 273 ? 5.331 -13.190 -37.277 1.00 96.56 273 VAL A N 1
ATOM 2110 C CA . VAL A 1 273 ? 5.778 -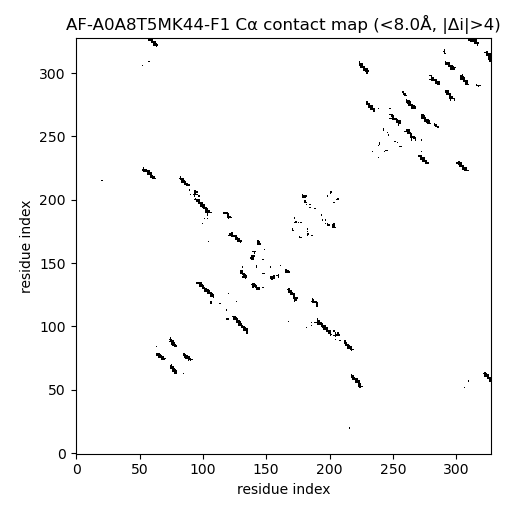11.906 -37.822 1.00 96.56 273 VAL A CA 1
ATOM 2111 C C . VAL A 1 273 ? 7.117 -11.557 -37.188 1.00 96.56 273 VAL A C 1
ATOM 2113 O O . VAL A 1 273 ? 7.231 -11.485 -35.964 1.00 96.56 273 VAL A O 1
ATOM 2116 N N . VAL A 1 274 ? 8.125 -11.313 -38.019 1.00 96.25 274 VAL A N 1
ATOM 2117 C CA . VAL A 1 274 ? 9.426 -10.802 -37.588 1.00 96.25 274 VAL A CA 1
ATOM 2118 C C . VAL A 1 274 ? 9.506 -9.325 -37.930 1.00 96.25 274 VAL A C 1
ATOM 2120 O O . VAL A 1 274 ? 9.421 -8.936 -39.097 1.00 96.25 274 VAL A O 1
ATOM 2123 N N . VAL A 1 275 ? 9.680 -8.502 -36.904 1.00 95.62 275 VAL A N 1
ATOM 2124 C CA . VAL A 1 275 ? 9.817 -7.052 -37.029 1.00 95.62 275 VAL A CA 1
ATOM 2125 C C . VAL A 1 275 ? 11.281 -6.681 -36.848 1.00 95.62 275 VAL A C 1
ATOM 2127 O O . VAL A 1 275 ? 11.899 -7.052 -35.852 1.00 95.62 275 VAL A O 1
ATOM 2130 N N . GLU A 1 276 ? 11.829 -5.940 -37.805 1.00 96.06 276 GLU A N 1
ATOM 2131 C CA . GLU A 1 276 ? 13.138 -5.303 -37.703 1.00 96.06 276 GLU A CA 1
ATOM 2132 C C . GLU A 1 276 ? 12.965 -3.866 -37.213 1.00 96.06 276 GLU A C 1
ATOM 2134 O O . GLU A 1 276 ? 12.318 -3.044 -37.863 1.00 96.06 276 GLU A O 1
ATOM 2139 N N . MET A 1 277 ? 13.574 -3.555 -36.077 1.00 94.25 277 MET A N 1
ATOM 2140 C CA . MET A 1 277 ? 13.625 -2.207 -35.524 1.00 94.25 277 MET A CA 1
ATOM 2141 C C . MET A 1 277 ? 14.665 -1.377 -36.287 1.00 94.25 277 MET A C 1
ATOM 2143 O O . MET A 1 277 ? 15.795 -1.828 -36.500 1.00 94.25 277 MET A O 1
ATOM 2147 N N . LEU A 1 278 ? 14.293 -0.158 -36.686 1.00 93.62 278 LEU A N 1
ATOM 2148 C CA . LEU A 1 278 ? 15.118 0.738 -37.501 1.00 93.62 278 LEU A CA 1
ATOM 2149 C C . LEU A 1 278 ? 15.400 2.080 -36.792 1.00 93.62 278 LEU A C 1
ATOM 2151 O O . LEU A 1 278 ? 15.049 3.130 -37.337 1.00 93.62 278 LEU A O 1
ATOM 2155 N N . PRO A 1 279 ? 16.012 2.086 -35.592 1.00 92.69 279 PRO A N 1
ATOM 2156 C CA . PRO A 1 279 ? 16.486 3.328 -35.001 1.00 92.69 279 PRO A CA 1
ATOM 2157 C C . PRO A 1 279 ? 17.716 3.867 -35.733 1.00 92.69 279 PRO A C 1
ATOM 2159 O O . PRO A 1 279 ? 18.552 3.113 -36.238 1.00 92.69 279 PRO A O 1
ATOM 2162 N N . GLY A 1 280 ? 17.848 5.185 -35.743 1.00 90.81 280 GLY A N 1
ATOM 2163 C CA . GLY A 1 280 ? 19.084 5.895 -36.016 1.00 90.81 280 GLY A CA 1
ATOM 2164 C C . GLY A 1 280 ? 19.949 6.008 -34.762 1.00 90.81 280 GLY A C 1
ATOM 2165 O O . GLY A 1 280 ? 19.468 6.041 -33.631 1.00 90.81 280 GLY A O 1
ATOM 2166 N N . GLN A 1 281 ? 21.263 6.094 -34.955 1.00 91.62 281 GLN A N 1
ATOM 2167 C CA . GLN A 1 281 ? 22.160 6.481 -33.870 1.00 91.62 281 GLN A CA 1
ATOM 2168 C C . GLN A 1 281 ? 21.811 7.901 -33.398 1.00 91.62 281 GLN A C 1
ATOM 2170 O O . GLN A 1 281 ? 21.669 8.808 -34.216 1.00 91.62 281 GLN A O 1
ATOM 2175 N N . GLY A 1 282 ? 21.692 8.087 -32.085 1.00 89.56 282 GLY A N 1
ATOM 2176 C CA . GLY A 1 282 ? 21.234 9.330 -31.465 1.00 89.56 282 GLY A CA 1
ATOM 2177 C C . GLY A 1 282 ? 19.726 9.397 -31.217 1.00 89.56 282 GLY A C 1
ATOM 2178 O O . GLY A 1 282 ? 19.288 10.322 -30.537 1.00 89.56 282 GLY A O 1
ATOM 2179 N N . ASP A 1 283 ? 18.938 8.431 -31.704 1.00 90.00 283 ASP A N 1
ATOM 2180 C CA . ASP A 1 283 ? 17.513 8.369 -31.377 1.00 90.00 283 ASP A CA 1
ATOM 2181 C C . ASP A 1 283 ? 17.295 8.143 -29.883 1.00 90.00 283 ASP A C 1
ATOM 2183 O O . ASP A 1 283 ? 18.019 7.379 -29.237 1.00 90.00 283 ASP A O 1
ATOM 2187 N N . VAL A 1 284 ? 16.275 8.811 -29.346 1.00 88.56 284 VAL A N 1
ATOM 2188 C CA . VAL A 1 284 ? 15.922 8.756 -27.929 1.00 88.56 284 VAL A CA 1
ATOM 2189 C C . VAL A 1 284 ? 14.709 7.855 -27.743 1.00 88.56 284 VAL A C 1
ATOM 2191 O O . VAL A 1 284 ? 13.672 8.019 -28.384 1.00 88.56 284 VAL A O 1
ATOM 2194 N N . VAL A 1 285 ? 14.845 6.902 -26.830 1.00 86.38 285 VAL A N 1
ATOM 2195 C CA . VAL A 1 285 ? 13.849 5.890 -26.501 1.00 86.38 285 VAL A CA 1
ATOM 2196 C C . VAL A 1 285 ? 13.431 6.059 -25.048 1.00 86.38 285 VAL A C 1
ATOM 2198 O O . VAL A 1 285 ? 14.264 6.039 -24.140 1.00 86.38 285 VAL A O 1
ATOM 2201 N N . ARG A 1 286 ? 12.122 6.192 -24.833 1.00 85.94 286 ARG A N 1
ATOM 2202 C CA . ARG A 1 286 ? 11.490 6.172 -23.514 1.00 85.94 286 ARG A CA 1
ATOM 2203 C C . ARG A 1 286 ? 10.915 4.780 -23.273 1.00 85.94 286 ARG A C 1
ATOM 2205 O O . ARG A 1 286 ? 10.030 4.348 -24.010 1.00 85.94 286 ARG A O 1
ATOM 2212 N N . PHE A 1 287 ? 11.399 4.094 -22.245 1.00 83.06 287 PHE A N 1
ATOM 2213 C CA . PHE A 1 287 ? 10.796 2.844 -21.781 1.00 83.06 287 PHE A CA 1
ATOM 2214 C C . PHE A 1 287 ? 9.745 3.154 -20.718 1.00 83.06 287 PHE A C 1
ATOM 2216 O O . PHE A 1 287 ? 9.905 4.103 -19.954 1.00 83.06 287 PHE A O 1
ATOM 2223 N N . TYR A 1 288 ? 8.671 2.370 -20.672 1.00 76.56 288 TYR A N 1
ATOM 2224 C CA . TYR A 1 288 ? 7.639 2.543 -19.648 1.00 76.56 288 TYR A CA 1
ATOM 2225 C C . TYR A 1 288 ? 8.181 2.164 -18.261 1.00 76.56 288 TYR A C 1
ATOM 2227 O O . TYR A 1 288 ? 7.852 2.780 -17.256 1.00 76.56 288 TYR A O 1
ATOM 2235 N N . GLU A 1 289 ? 9.079 1.184 -18.231 1.00 80.12 289 GLU A N 1
ATOM 2236 C CA . GLU A 1 289 ? 9.675 0.600 -17.037 1.00 80.12 289 GLU A CA 1
ATOM 2237 C C . GLU A 1 289 ? 10.709 1.513 -16.362 1.00 80.12 289 GLU A C 1
ATOM 2239 O O . GLU A 1 289 ? 11.066 1.283 -15.205 1.00 80.12 289 GLU A O 1
ATOM 2244 N N . TYR A 1 290 ? 11.204 2.537 -17.067 1.00 86.94 290 TYR A N 1
ATOM 2245 C CA . TYR A 1 290 ? 12.265 3.412 -16.579 1.00 86.94 290 TYR A CA 1
ATOM 2246 C C . TYR A 1 290 ? 11.807 4.874 -16.515 1.00 86.94 290 TYR A C 1
ATOM 2248 O O . TYR A 1 290 ? 11.239 5.401 -17.472 1.00 86.94 290 TYR A O 1
ATOM 2256 N N . PRO A 1 291 ? 12.109 5.594 -15.419 1.00 89.56 291 PRO A N 1
ATOM 2257 C CA . PRO A 1 291 ? 11.770 7.007 -15.302 1.00 89.56 291 PRO A CA 1
ATOM 2258 C C . PRO A 1 291 ? 12.708 7.938 -16.093 1.00 89.56 291 PRO A C 1
ATOM 2260 O O . PRO A 1 291 ? 12.536 9.157 -16.035 1.00 89.56 291 PRO A O 1
ATOM 2263 N N . TRP A 1 292 ? 13.647 7.400 -16.873 1.00 90.62 292 TRP A N 1
ATOM 2264 C CA . TRP A 1 292 ? 14.609 8.145 -17.687 1.00 90.62 292 TRP A CA 1
ATOM 2265 C C . TRP A 1 292 ? 14.566 7.734 -19.161 1.00 90.62 292 TRP A C 1
ATOM 2267 O O . TRP A 1 292 ? 14.040 6.685 -19.539 1.00 90.62 292 TRP A O 1
ATOM 2277 N N . ASP A 1 293 ? 15.165 8.578 -19.992 1.00 91.44 293 ASP A N 1
ATOM 2278 C CA . ASP A 1 293 ? 15.314 8.339 -21.423 1.00 91.44 293 ASP A CA 1
ATOM 2279 C C . ASP A 1 293 ? 16.593 7.549 -21.711 1.00 91.44 293 ASP A C 1
ATOM 2281 O O . ASP A 1 293 ? 17.526 7.517 -20.910 1.00 91.44 293 ASP A O 1
ATOM 2285 N N . SER A 1 294 ? 16.665 6.903 -22.870 1.00 91.06 294 SER A N 1
ATOM 2286 C CA . SER A 1 294 ? 17.868 6.205 -23.333 1.00 91.06 294 SER A CA 1
ATOM 2287 C C . SER A 1 294 ? 18.191 6.587 -24.764 1.00 91.06 294 SER A C 1
ATOM 2289 O O . SER A 1 294 ? 17.292 6.701 -25.586 1.00 91.06 294 SER A O 1
ATOM 2291 N N . THR A 1 295 ? 19.468 6.740 -25.085 1.00 91.69 295 THR A N 1
ATOM 2292 C CA . THR A 1 295 ? 19.920 7.111 -26.429 1.00 91.69 295 THR A CA 1
ATOM 2293 C C . THR A 1 295 ? 20.516 5.910 -27.147 1.00 91.69 295 THR A C 1
ATOM 2295 O O . THR A 1 295 ? 21.329 5.183 -26.576 1.00 91.69 295 THR A O 1
ATOM 2298 N N . VAL A 1 296 ? 20.158 5.711 -28.412 1.00 92.00 296 VAL A N 1
ATOM 2299 C CA . VAL A 1 296 ? 20.764 4.692 -29.276 1.00 92.00 296 VAL A CA 1
ATOM 2300 C C . VAL A 1 296 ? 22.205 5.087 -29.584 1.00 92.00 296 VAL A C 1
ATOM 2302 O O . VAL A 1 296 ? 22.463 6.098 -30.236 1.00 92.00 296 VAL A O 1
ATOM 2305 N N . VAL A 1 297 ? 23.161 4.282 -29.124 1.00 93.25 297 VAL A N 1
ATOM 2306 C CA . VAL A 1 297 ? 24.598 4.545 -29.299 1.00 93.25 297 VAL A CA 1
ATOM 2307 C C . VAL A 1 297 ? 25.181 3.834 -30.513 1.00 93.25 297 VAL A C 1
ATOM 2309 O O . VAL A 1 297 ? 26.090 4.367 -31.144 1.00 93.25 297 VAL A O 1
ATOM 2312 N N . SER A 1 298 ? 24.662 2.657 -30.871 1.00 92.19 298 SER A N 1
ATOM 2313 C CA . SER A 1 298 ? 25.035 1.959 -32.104 1.00 92.19 298 SER A CA 1
ATOM 2314 C C . SER A 1 298 ? 23.974 0.948 -32.534 1.00 92.19 298 SER A C 1
ATOM 2316 O O . SER A 1 298 ? 23.242 0.397 -31.713 1.00 92.19 298 SER A O 1
ATOM 2318 N N . VAL A 1 299 ? 23.908 0.694 -33.842 1.00 92.06 299 VAL A N 1
ATOM 2319 C CA . VAL A 1 299 ? 23.055 -0.339 -34.440 1.00 92.06 299 VAL A CA 1
ATOM 2320 C C . VAL A 1 299 ? 23.957 -1.297 -35.207 1.00 92.06 299 VAL A C 1
ATOM 2322 O O . VAL A 1 299 ? 24.588 -0.918 -36.191 1.00 92.06 299 VAL A O 1
ATOM 2325 N N . LEU A 1 300 ? 24.040 -2.532 -34.727 1.00 90.81 300 LEU A N 1
ATOM 2326 C CA . LEU A 1 300 ? 24.851 -3.609 -35.286 1.00 90.81 300 LEU A CA 1
ATOM 2327 C C . LEU A 1 300 ? 23.948 -4.644 -35.983 1.00 90.81 300 LEU A C 1
ATOM 2329 O O . LEU A 1 300 ? 22.722 -4.626 -35.813 1.00 90.81 300 LEU A O 1
ATOM 2333 N N . PRO A 1 301 ? 24.510 -5.578 -36.772 1.00 91.44 301 PRO A N 1
ATOM 2334 C CA . PRO A 1 301 ? 23.740 -6.699 -37.299 1.00 91.44 301 PRO A CA 1
ATOM 2335 C C . PRO A 1 301 ? 23.049 -7.480 -36.169 1.00 91.44 301 PRO A C 1
ATOM 2337 O O . PRO A 1 301 ? 23.701 -8.104 -35.341 1.00 91.44 301 PRO A O 1
ATOM 2340 N N . GLY A 1 302 ? 21.714 -7.424 -36.121 1.00 89.12 302 GLY A N 1
ATOM 2341 C CA . GLY A 1 302 ? 20.905 -8.138 -35.125 1.00 89.12 302 GLY A CA 1
ATOM 2342 C C . GLY A 1 302 ? 20.781 -7.477 -33.749 1.00 89.12 302 GLY A C 1
ATOM 2343 O O . GLY A 1 302 ? 20.001 -7.967 -32.931 1.00 89.12 302 GLY A O 1
ATOM 2344 N N . GLN A 1 303 ? 21.451 -6.350 -33.500 1.00 91.50 303 GLN A N 1
ATOM 2345 C CA . GLN A 1 303 ? 21.541 -5.747 -32.169 1.00 91.50 303 GLN A CA 1
ATOM 2346 C C . GLN A 1 303 ? 21.453 -4.218 -32.208 1.00 91.50 303 GLN A C 1
ATOM 2348 O O . GLN A 1 303 ? 21.971 -3.569 -33.114 1.00 91.50 303 GLN A O 1
ATOM 2353 N N . ILE A 1 304 ? 20.817 -3.638 -31.195 1.00 90.69 304 ILE A N 1
ATOM 2354 C CA . ILE A 1 304 ? 20.776 -2.199 -30.938 1.00 90.69 304 ILE A CA 1
ATOM 2355 C C . ILE A 1 304 ? 21.356 -1.976 -29.547 1.00 90.69 304 ILE A C 1
ATOM 2357 O O . ILE A 1 304 ? 20.876 -2.556 -28.576 1.00 90.69 304 ILE A O 1
ATOM 2361 N N . ASN A 1 305 ? 22.369 -1.126 -29.448 1.00 91.31 305 ASN A N 1
ATOM 2362 C CA . ASN A 1 305 ? 22.952 -0.733 -28.176 1.00 91.31 305 ASN A CA 1
ATOM 2363 C C . ASN A 1 305 ? 22.418 0.641 -27.790 1.00 91.31 305 ASN A C 1
ATOM 2365 O O . ASN A 1 305 ? 22.427 1.571 -28.603 1.00 91.31 305 ASN A O 1
ATOM 2369 N N . LEU A 1 306 ? 21.987 0.774 -26.542 1.00 91.56 306 LEU A N 1
ATOM 2370 C CA . LEU A 1 306 ? 21.509 2.015 -25.955 1.00 91.56 306 LEU A CA 1
ATOM 2371 C C . LEU A 1 306 ? 22.343 2.384 -24.733 1.00 91.56 306 LEU A C 1
ATOM 2373 O O . LEU A 1 306 ? 22.987 1.536 -24.113 1.00 91.56 306 LEU A O 1
ATOM 2377 N N . LYS A 1 307 ? 22.294 3.666 -24.386 1.00 92.75 307 LYS A N 1
ATOM 2378 C CA . LYS A 1 307 ? 22.840 4.215 -23.152 1.00 92.75 307 LYS A CA 1
ATOM 2379 C C . LYS A 1 307 ? 21.750 4.984 -22.415 1.00 92.75 307 LYS A C 1
ATOM 2381 O O . LYS A 1 307 ? 21.118 5.849 -23.011 1.00 92.75 307 LYS A O 1
ATOM 2386 N N . HIS A 1 308 ? 21.530 4.687 -21.140 1.00 92.88 308 HIS A N 1
ATOM 2387 C CA . HIS A 1 308 ? 20.622 5.443 -20.286 1.00 92.88 308 HIS A CA 1
ATOM 2388 C C . HIS A 1 308 ? 21.139 6.872 -20.084 1.00 92.88 308 HIS A C 1
ATOM 2390 O O . HIS A 1 308 ? 22.312 7.094 -19.756 1.00 92.88 308 HIS A O 1
ATOM 2396 N N . ASN A 1 309 ? 20.246 7.840 -20.270 1.00 93.06 309 ASN A N 1
ATOM 2397 C CA . ASN A 1 309 ? 20.511 9.261 -20.097 1.00 93.06 309 ASN A CA 1
ATOM 2398 C C . ASN A 1 309 ? 20.350 9.601 -18.612 1.00 93.06 309 ASN A C 1
ATOM 2400 O O . ASN A 1 309 ? 19.320 10.118 -18.193 1.00 93.06 309 ASN A O 1
ATOM 2404 N N . LEU A 1 310 ? 21.353 9.212 -17.826 1.00 92.62 310 LEU A N 1
ATOM 2405 C CA . LEU A 1 310 ? 21.433 9.453 -16.388 1.00 92.62 310 LEU A CA 1
ATOM 2406 C C . LEU A 1 310 ? 22.732 10.184 -16.059 1.00 92.62 310 LEU A C 1
ATOM 2408 O O . LEU A 1 310 ? 23.826 9.706 -16.396 1.00 92.62 310 LEU A O 1
ATOM 2412 N N . GLU A 1 311 ? 22.602 11.314 -15.380 1.00 91.81 311 GLU A N 1
ATOM 2413 C CA . GLU A 1 311 ? 23.692 12.163 -14.919 1.00 91.81 311 GLU A CA 1
ATOM 2414 C C . GLU A 1 311 ? 23.686 12.275 -13.391 1.00 91.81 311 GLU A C 1
ATOM 2416 O O . GLU A 1 311 ? 22.646 12.218 -12.738 1.00 91.81 311 GLU A O 1
ATOM 2421 N N . SER A 1 312 ? 24.876 12.411 -12.802 1.00 93.81 312 SER A N 1
ATOM 2422 C CA . SER A 1 312 ? 25.014 12.608 -11.355 1.00 93.81 312 SER A CA 1
ATOM 2423 C C . SER A 1 312 ? 24.253 13.865 -10.924 1.00 93.81 312 SER A C 1
ATOM 2425 O O . SER A 1 312 ? 24.409 14.934 -11.514 1.00 93.81 312 SER A O 1
ATOM 2427 N N . GLY A 1 313 ? 23.429 13.730 -9.887 1.00 94.88 313 GLY A N 1
ATOM 2428 C CA . GLY A 1 313 ? 22.537 14.776 -9.395 1.00 94.88 313 GLY A CA 1
ATOM 2429 C C . GLY A 1 313 ? 21.114 14.719 -9.952 1.00 94.88 313 GLY A C 1
ATOM 2430 O O . GLY A 1 313 ? 20.246 15.394 -9.393 1.00 94.88 313 GLY A O 1
ATOM 2431 N N . ASP A 1 314 ? 20.839 13.901 -10.974 1.00 96.00 314 ASP A N 1
ATOM 2432 C CA . ASP A 1 314 ? 19.479 13.725 -11.486 1.00 96.00 314 ASP A CA 1
ATOM 2433 C C . ASP A 1 314 ? 18.536 13.227 -10.388 1.00 96.00 314 ASP A C 1
ATOM 2435 O O . ASP A 1 314 ? 18.861 12.327 -9.603 1.00 96.00 314 ASP A O 1
ATOM 2439 N N . VAL A 1 315 ? 17.335 13.804 -10.359 1.00 96.38 315 VAL A N 1
ATOM 2440 C CA . VAL A 1 315 ? 16.249 13.385 -9.473 1.00 96.38 315 VAL A CA 1
ATOM 2441 C C . VAL A 1 315 ? 15.234 12.604 -10.290 1.00 96.38 315 VAL A C 1
ATOM 2443 O O . VAL A 1 315 ? 14.618 13.138 -11.209 1.00 96.38 315 VAL A O 1
ATOM 2446 N N . ILE A 1 316 ? 15.037 11.343 -9.924 1.00 93.94 316 ILE A N 1
ATOM 2447 C CA . ILE A 1 316 ? 14.121 10.428 -10.603 1.00 93.94 316 ILE A CA 1
ATOM 2448 C C . ILE A 1 316 ? 13.068 9.908 -9.628 1.00 93.94 316 ILE A C 1
ATOM 2450 O O . ILE A 1 316 ? 13.335 9.725 -8.441 1.00 93.94 316 ILE A O 1
ATOM 2454 N N . GLN A 1 317 ? 11.872 9.628 -10.131 1.00 91.31 317 GLN A N 1
ATOM 2455 C CA . GLN A 1 317 ? 10.807 9.007 -9.354 1.00 91.31 317 GLN A CA 1
ATOM 2456 C C . GLN A 1 317 ? 10.376 7.724 -10.053 1.00 91.31 317 GLN A C 1
ATOM 2458 O O . GLN A 1 317 ? 9.889 7.766 -11.180 1.00 91.31 317 GLN A O 1
ATOM 2463 N N . PHE A 1 318 ? 10.571 6.583 -9.394 1.00 89.88 318 PHE A N 1
ATOM 2464 C CA . PHE A 1 318 ? 10.049 5.318 -9.897 1.00 89.88 318 PHE A CA 1
ATOM 2465 C C . PHE A 1 318 ? 8.537 5.273 -9.703 1.00 89.88 318 PHE A C 1
ATOM 2467 O O . PHE A 1 318 ? 8.017 5.699 -8.669 1.00 89.88 318 PHE A O 1
ATOM 2474 N N . GLU A 1 319 ? 7.833 4.734 -10.694 1.00 84.94 319 GLU A N 1
ATOM 2475 C CA . GLU A 1 319 ? 6.389 4.565 -10.612 1.00 84.94 319 GLU A CA 1
ATOM 2476 C C . GLU A 1 319 ? 6.014 3.696 -9.400 1.00 84.94 319 GLU A C 1
ATOM 2478 O O . GLU A 1 319 ? 6.633 2.668 -9.127 1.00 84.94 319 GLU A O 1
ATOM 2483 N N . GLY A 1 320 ? 5.012 4.140 -8.639 1.00 82.75 320 GLY A N 1
ATOM 2484 C CA . GLY A 1 320 ? 4.534 3.444 -7.443 1.00 82.75 320 GLY A CA 1
ATOM 2485 C C . GLY A 1 320 ? 5.364 3.671 -6.176 1.00 82.75 320 GLY A C 1
ATOM 2486 O O . GLY A 1 320 ? 4.896 3.303 -5.100 1.00 82.75 320 GLY A O 1
ATOM 2487 N N . LEU A 1 321 ? 6.539 4.310 -6.256 1.00 87.62 321 LEU A N 1
ATOM 2488 C CA . LEU A 1 321 ? 7.303 4.678 -5.063 1.00 87.62 321 LEU A CA 1
ATOM 2489 C C . LEU A 1 321 ? 6.903 6.078 -4.559 1.00 87.62 321 LEU A C 1
ATOM 2491 O O . LEU A 1 321 ? 6.832 7.031 -5.341 1.00 87.62 321 LEU A O 1
ATOM 2495 N N . PRO A 1 322 ? 6.676 6.243 -3.244 1.00 88.62 322 PRO A N 1
ATOM 2496 C CA . PRO A 1 322 ? 6.286 7.521 -2.650 1.00 88.62 322 PRO A CA 1
ATOM 2497 C C . PRO A 1 322 ? 7.482 8.439 -2.351 1.00 88.62 322 PRO A C 1
ATOM 2499 O O . PRO A 1 322 ? 7.335 9.432 -1.641 1.00 88.62 322 PRO A O 1
ATOM 2502 N N . TRP A 1 323 ? 8.668 8.111 -2.865 1.00 92.50 323 TRP A N 1
ATOM 2503 C CA . TRP A 1 323 ? 9.879 8.904 -2.710 1.00 92.50 323 TRP A CA 1
ATOM 2504 C C . TRP A 1 323 ? 10.608 9.079 -4.038 1.00 92.50 323 TRP A C 1
ATOM 2506 O O . TRP A 1 323 ? 10.479 8.278 -4.965 1.00 92.50 323 TRP A O 1
ATOM 2516 N N . ASN A 1 324 ? 11.437 10.118 -4.087 1.00 95.56 324 ASN A N 1
ATOM 2517 C CA . ASN A 1 324 ? 12.366 10.340 -5.186 1.00 95.56 324 ASN A CA 1
ATOM 2518 C C . ASN A 1 324 ? 13.705 9.658 -4.904 1.00 95.56 324 ASN A C 1
ATOM 2520 O O . ASN A 1 324 ? 14.067 9.388 -3.759 1.00 95.56 324 ASN A O 1
ATOM 2524 N N . SER A 1 325 ? 14.473 9.434 -5.957 1.00 96.56 325 SER A N 1
ATOM 2525 C CA . SER A 1 325 ? 15.838 8.923 -5.900 1.00 96.56 325 SER A CA 1
ATOM 2526 C C . SER A 1 325 ? 16.788 9.902 -6.570 1.00 96.56 325 SER A C 1
ATOM 2528 O O . SER A 1 325 ? 16.387 10.666 -7.445 1.00 96.56 325 SER A O 1
ATOM 2530 N N . THR A 1 326 ? 18.042 9.873 -6.149 1.00 97.38 326 THR A N 1
ATOM 2531 C CA . THR A 1 326 ? 19.121 10.687 -6.693 1.00 97.38 326 THR A CA 1
ATOM 2532 C C . THR A 1 326 ? 20.129 9.786 -7.376 1.00 97.38 326 THR A C 1
ATOM 2534 O O . THR A 1 326 ? 20.576 8.794 -6.797 1.00 97.38 326 THR A O 1
ATOM 2537 N N . VAL A 1 327 ? 20.501 10.141 -8.596 1.00 96.81 327 VAL A N 1
ATOM 2538 C CA . VAL A 1 327 ? 21.645 9.543 -9.275 1.00 96.81 327 VAL A CA 1
ATOM 2539 C C . VAL A 1 327 ? 22.924 10.076 -8.624 1.00 96.81 327 VAL A C 1
ATOM 2541 O O . VAL A 1 327 ? 23.093 11.289 -8.504 1.00 96.81 327 VAL A O 1
ATOM 2544 N N . LEU A 1 328 ? 23.795 9.179 -8.158 1.00 93.44 328 LEU A N 1
ATOM 2545 C CA . LEU A 1 328 ? 25.095 9.510 -7.567 1.00 93.44 328 LEU A CA 1
ATOM 2546 C C . LEU A 1 328 ? 26.169 9.623 -8.647 1.00 93.44 328 LEU A C 1
ATOM 2548 O O . LEU A 1 328 ? 26.203 8.763 -9.553 1.00 93.44 328 LEU A O 1
#

Foldseek 3Di:
DDDDDDDDDPDDPPDDDDDDPDPPDDDDDDDDDDDDDDDDDDDDPPDPPPPPLQPDKWKKFWDDDQDWDQDPLGIWTWDDDPWKIKTFRADPCAQFKKKKKKAWADWDDPPDPDDLQQDADDAQIWTWIWMWIDTPVQATQDTLDPVQLPDPVRHHDPPRDDDPHRDTDIDGQPPPPAQQQVSVQRGGDHNGDIDIDIAGNCSHRYHRDCVSMDMDTSMDMDRQKDKDFQKDKDFPVRCCVQQNDDDQDAQDKDPRPQFPFIKGFPDDDDRITIIGTDDDQQTWHDDPQDQFIWGFHDDDVRMTMIGTPDDFQDWGDGPPDPTIMGTD

Solvent-accessible surface area (backbone atoms only — not comparable to full-atom values): 19682 Å² total; per-residue (Å²): 143,79,86,83,80,83,79,79,81,89,79,82,79,93,77,86,85,69,97,66,87,80,76,85,75,86,77,89,81,90,81,92,77,87,77,85,89,84,82,97,72,78,95,64,82,75,72,80,82,69,80,60,66,68,72,48,70,42,40,37,34,58,54,75,65,77,47,76,45,82,51,99,91,40,43,35,37,34,42,70,63,100,55,34,34,37,42,31,52,52,60,94,55,35,59,39,47,35,36,33,43,41,27,31,70,43,77,49,61,88,90,70,86,72,61,75,86,73,40,50,43,48,74,72,24,41,34,28,28,39,36,39,36,20,41,82,89,60,30,32,61,48,63,31,44,58,75,61,75,73,33,84,89,54,55,56,42,96,82,50,72,86,70,96,72,67,53,63,50,74,48,47,33,80,67,73,82,54,44,53,39,60,41,60,63,49,48,65,40,32,63,72,39,72,48,78,46,81,25,49,18,83,31,44,68,24,59,76,54,71,89,42,48,44,77,45,65,31,58,48,80,39,66,31,26,44,81,42,67,25,58,46,80,34,44,56,67,56,42,36,72,73,70,40,96,62,80,92,44,68,69,40,71,46,76,40,85,82,49,87,37,37,30,30,28,70,41,68,55,96,56,44,35,32,38,33,60,50,68,53,72,67,41,59,41,63,52,92,92,42,80,51,45,25,32,29,71,42,76,53,96,64,30,33,35,31,34,52,67,77,54,71,70,41,78,41,53,53,89,94,52,98,38,46,27,36,29,88

Mean predicted aligned error: 12.88 Å

Secondary structure (DSSP, 8-state):
---------------------------------PPPP------PPPPP----TTS-EEEEEE----EEEEETTEEEEEEE-SSEEEEE-S-TTTT--EEEEEEEEEEE-TT--S-GGG-B--TT-EEEEEEEEEETTS-EEEES-HHHHT-TTS-B-TT----S---PEEEETTTTSS-HHHHHHHTTPBTT-EEEEEE-GGGTT-S--GGGEEEEESEEEEESEEEEESEEEEEHHHHHHHH-S----TT-EEEPTTBS-EEEEEEEETTEEEEEEEPPTT-EEE-TT-SSEEEEEEEETTEEEEEE---TT-EE--TT-SS-EEE-

pLDDT: mean 82.66, std 23.75, range [21.48, 98.62]